Protein AF-A0A134CPP9-F1 (afdb_monomer_lite)

Sequence (197 aa):
TSTLNQDGLTIGNNTDPKKNVSLTKDGLNNGGHQIHGVAAGKADTDAVNKKQLDEAKTELTTAINNKADVDGGNITAPGQWAGKLGTGKVEANDTNLVTGGTVQAALNPIKTQTETNKKDIATLQGGFTLQDANKTVGKQTVKAGSTVTVTGDKYVTATVNDKGLTLGLNEATLNQQITNNTTVKGKMDSWKLKATG

pLDDT: mean 89.64, std 11.5, range [50.62, 98.62]

Foldseek 3Di:
DWDADPQFIWDADPPDRLQIFTAGPVGTDNRPDDDPPQDDDDDPPGDHDPVVVVVVVVVVVVVVLPDADPVRPSVPPCVVVCVVQAPWAPDPPTPGRHDPVNVCVVVVVVVVVVVVVVVVVVVQQQADWDWDPDPDIDIDGDGPPDDDDDCADLFKHWDQDPVGIDIDTPPVSVVVCQVPPPVNVVVVVVPPPPPPD

Secondary structure (DSSP, 8-state):
-EEEETTEEEE--SS-GGG-EEEETTEEEETT------PPP-STTSPPPHHHHHHHHHHHHHHHHTS--TT-TT---HHHHHHHHEEE-S-TT--SEEPHHHHHHHHHHHHHHHHHHHHHHHHHHH-EEEE--SSS--EEEE-TT--------SSEEEEEETTEEEEEE-HHHHHHHHHH-HHHHHHHHHTS-----

Structure (mmCIF, N/CA/C/O backbone):
data_AF-A0A134CPP9-F1
#
_entry.id   AF-A0A134CPP9-F1
#
loop_
_atom_site.group_PDB
_atom_site.id
_atom_site.type_symbol
_atom_site.label_atom_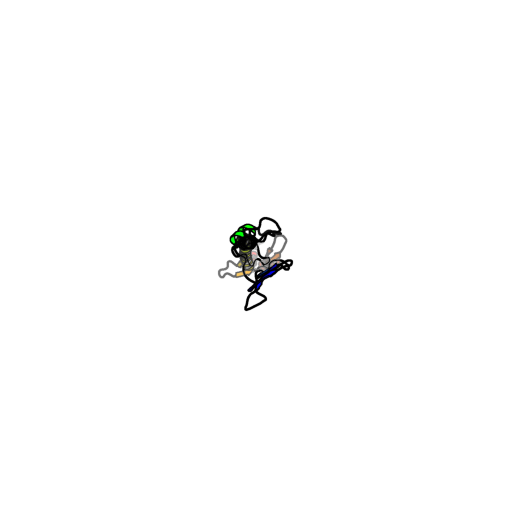id
_atom_site.label_alt_id
_atom_site.label_comp_id
_atom_site.label_asym_id
_atom_site.label_entity_id
_atom_site.label_seq_id
_atom_site.pdbx_PDB_ins_code
_atom_site.Cartn_x
_atom_site.Cartn_y
_atom_site.Cartn_z
_atom_site.occupancy
_atom_site.B_iso_or_equiv
_atom_site.auth_seq_id
_atom_site.auth_comp_id
_atom_site.auth_asym_id
_atom_site.auth_atom_id
_atom_site.pdbx_PDB_model_num
ATOM 1 N N . THR A 1 1 ? 48.163 -12.762 -58.803 1.00 84.25 1 THR A N 1
ATOM 2 C CA . THR A 1 1 ? 48.265 -12.192 -60.177 1.00 84.25 1 THR A CA 1
ATOM 3 C C . THR A 1 1 ? 47.137 -11.199 -60.383 1.00 84.25 1 THR A C 1
ATOM 5 O O . THR A 1 1 ? 46.144 -11.335 -59.693 1.00 84.25 1 THR A O 1
ATOM 8 N N . SER A 1 2 ? 47.238 -10.226 -61.291 1.00 92.81 2 SER A N 1
ATOM 9 C CA . SER A 1 2 ? 46.092 -9.362 -61.634 1.00 92.81 2 SER A CA 1
ATOM 10 C C . SER A 1 2 ? 45.691 -9.583 -63.091 1.00 92.81 2 SER A C 1
ATOM 12 O O . SER A 1 2 ? 46.562 -9.629 -63.958 1.00 92.81 2 SER A O 1
ATOM 14 N N . THR A 1 3 ? 44.395 -9.732 -63.356 1.00 94.62 3 THR A N 1
ATOM 15 C CA . THR A 1 3 ? 43.822 -10.003 -64.680 1.00 94.62 3 THR A CA 1
ATOM 16 C C . THR A 1 3 ? 42.709 -9.003 -64.968 1.00 94.62 3 THR A C 1
ATOM 18 O O . THR A 1 3 ? 41.809 -8.841 -64.150 1.00 94.62 3 THR A O 1
ATOM 21 N N . LEU A 1 4 ? 42.764 -8.353 -66.132 1.00 96.50 4 LEU A N 1
ATOM 22 C CA . LEU A 1 4 ? 41.702 -7.505 -66.674 1.00 96.50 4 LEU A CA 1
ATOM 23 C C . LEU A 1 4 ? 41.227 -8.113 -67.999 1.00 96.50 4 LEU A C 1
ATOM 25 O O . LEU A 1 4 ? 42.046 -8.327 -68.892 1.00 96.50 4 LEU A O 1
ATOM 29 N N . ASN A 1 5 ? 39.936 -8.419 -68.120 1.00 94.12 5 ASN A N 1
ATOM 30 C CA . ASN A 1 5 ? 39.337 -9.011 -69.322 1.00 94.12 5 ASN A CA 1
ATOM 31 C C . ASN A 1 5 ? 37.867 -8.565 -69.493 1.00 94.12 5 ASN A C 1
ATOM 33 O O . ASN A 1 5 ? 37.425 -7.623 -68.837 1.00 94.12 5 ASN A O 1
ATOM 37 N N . GLN A 1 6 ? 37.111 -9.231 -70.377 1.00 96.06 6 GLN A N 1
ATOM 38 C CA . GLN A 1 6 ? 35.700 -8.914 -70.639 1.00 96.06 6 GLN A CA 1
ATOM 39 C C . GLN A 1 6 ? 34.786 -9.102 -69.412 1.00 96.06 6 GLN A C 1
ATOM 41 O O . GLN A 1 6 ? 33.756 -8.438 -69.321 1.00 96.06 6 GLN A O 1
ATOM 46 N N . ASP A 1 7 ? 35.171 -9.952 -68.458 1.00 93.31 7 ASP A N 1
ATOM 47 C CA . ASP A 1 7 ? 34.408 -10.203 -67.233 1.00 93.31 7 ASP A CA 1
ATOM 48 C C . ASP A 1 7 ? 34.702 -9.169 -66.133 1.00 93.31 7 ASP A C 1
ATOM 50 O O . ASP A 1 7 ? 33.915 -9.040 -65.193 1.00 93.31 7 ASP A O 1
ATOM 54 N N . GLY A 1 8 ? 35.804 -8.415 -66.245 1.00 95.94 8 GLY A N 1
ATOM 55 C CA . GLY A 1 8 ? 36.183 -7.338 -65.327 1.00 95.94 8 GLY A CA 1
ATOM 56 C C . GLY A 1 8 ? 37.634 -7.407 -64.843 1.00 95.94 8 GLY A C 1
ATOM 57 O O . GLY A 1 8 ? 38.505 -7.989 -65.494 1.00 95.94 8 GLY A O 1
ATOM 58 N N . LEU A 1 9 ? 37.903 -6.783 -63.691 1.00 96.50 9 LEU A N 1
ATOM 59 C CA . LEU A 1 9 ? 39.208 -6.794 -63.020 1.00 96.50 9 LEU A CA 1
ATOM 60 C C . LEU A 1 9 ? 39.203 -7.814 -61.880 1.00 96.50 9 LEU A C 1
ATOM 62 O O . LEU A 1 9 ? 38.327 -7.777 -61.021 1.00 96.50 9 LEU A O 1
ATOM 66 N N . THR A 1 10 ? 40.215 -8.674 -61.819 1.00 94.81 10 THR A N 1
ATOM 67 C CA . THR A 1 10 ? 40.462 -9.586 -60.694 1.00 94.81 10 THR A CA 1
ATOM 68 C C . THR A 1 10 ? 41.912 -9.489 -60.237 1.00 94.81 10 THR A C 1
ATOM 70 O O . THR A 1 10 ? 42.835 -9.616 -61.036 1.00 94.81 10 THR A O 1
ATOM 73 N N . ILE A 1 11 ? 42.119 -9.310 -58.937 1.00 95.81 11 ILE A N 1
ATOM 74 C CA . ILE A 1 11 ? 43.404 -9.396 -58.248 1.00 95.81 11 ILE A CA 1
ATOM 75 C C . ILE A 1 11 ? 43.397 -10.710 -57.461 1.00 95.81 11 ILE A C 1
ATOM 77 O O . ILE A 1 11 ? 42.773 -10.842 -56.408 1.00 95.81 11 ILE A O 1
ATOM 81 N N . GLY A 1 12 ? 44.070 -11.703 -58.028 1.00 92.19 12 GLY A N 1
ATOM 82 C CA . GLY A 1 12 ? 44.225 -13.041 -57.485 1.00 92.19 12 GLY A CA 1
ATOM 83 C C . GLY A 1 12 ? 45.132 -13.072 -56.259 1.00 92.19 12 GLY A C 1
ATOM 84 O O . GLY A 1 12 ? 46.277 -12.606 -56.306 1.00 92.19 12 GLY A O 1
ATOM 85 N N . ASN A 1 13 ? 44.621 -13.682 -55.196 1.00 90.50 13 ASN A N 1
ATOM 86 C CA . ASN A 1 13 ? 45.340 -14.063 -53.999 1.00 90.50 13 ASN A CA 1
ATOM 87 C C . ASN A 1 13 ? 46.013 -15.427 -54.230 1.00 90.50 13 ASN A C 1
ATOM 89 O O . ASN A 1 13 ? 45.370 -16.402 -54.613 1.00 90.50 13 ASN A O 1
ATOM 93 N N . ASN A 1 14 ? 47.326 -15.492 -54.011 1.00 83.62 14 ASN A N 1
ATOM 94 C CA . ASN A 1 14 ? 48.118 -16.681 -54.334 1.00 83.62 14 ASN A CA 1
ATOM 95 C C . ASN A 1 14 ? 47.995 -17.810 -53.287 1.00 83.62 14 ASN A C 1
ATOM 97 O O . ASN A 1 14 ? 48.575 -18.872 -53.495 1.00 83.62 14 ASN A O 1
ATOM 101 N N . THR A 1 15 ? 47.300 -17.593 -52.164 1.00 84.56 15 THR A N 1
ATOM 102 C CA . THR A 1 15 ? 47.158 -18.574 -51.073 1.00 84.56 15 THR A CA 1
ATOM 103 C C . THR A 1 15 ? 45.721 -19.043 -50.852 1.00 84.56 15 THR A C 1
ATOM 105 O O . THR A 1 15 ? 45.526 -20.194 -50.474 1.00 84.56 15 THR A O 1
ATOM 108 N N . ASP A 1 16 ? 44.716 -18.204 -51.116 1.00 87.62 16 ASP A N 1
ATOM 109 C CA . ASP A 1 16 ? 43.299 -18.574 -51.035 1.00 87.62 16 ASP A CA 1
ATOM 110 C C . ASP A 1 16 ? 42.487 -17.896 -52.155 1.00 87.62 16 ASP A C 1
ATOM 112 O O . ASP A 1 16 ? 42.231 -16.690 -52.077 1.00 87.62 16 ASP A O 1
ATOM 116 N N . PRO A 1 17 ? 42.019 -18.640 -53.176 1.00 84.19 17 PRO A N 1
ATOM 117 C CA . PRO A 1 17 ? 41.245 -18.072 -54.279 1.00 84.19 17 PRO A CA 1
ATOM 118 C C . PRO A 1 17 ? 39.891 -17.486 -53.842 1.00 84.19 17 PRO A C 1
ATOM 120 O O . PRO A 1 17 ? 39.293 -16.717 -54.594 1.00 84.19 17 PRO A O 1
ATOM 123 N N . LYS A 1 18 ? 39.401 -17.787 -52.627 1.00 85.88 18 LYS A N 1
ATOM 124 C CA . LYS A 1 18 ? 38.197 -17.156 -52.054 1.00 85.88 18 LYS A CA 1
ATOM 125 C C . LYS A 1 18 ? 38.457 -15.743 -51.522 1.00 85.88 18 LYS A C 1
ATOM 127 O O . LYS A 1 18 ? 37.503 -15.023 -51.236 1.00 85.88 18 LYS A O 1
ATOM 132 N N . LYS A 1 19 ? 39.724 -15.334 -51.408 1.00 91.75 19 LYS A N 1
ATOM 133 C CA . LYS A 1 19 ? 40.154 -13.995 -50.970 1.00 91.75 19 LYS A CA 1
ATOM 134 C C . LYS A 1 19 ? 40.632 -13.112 -52.123 1.00 91.75 19 LYS A C 1
ATOM 136 O O . LYS A 1 19 ? 41.361 -12.147 -51.905 1.00 91.75 19 LYS A O 1
ATOM 141 N N . ASN A 1 20 ? 40.244 -13.438 -53.354 1.00 93.31 20 ASN A N 1
ATOM 142 C CA . ASN A 1 20 ? 40.485 -12.568 -54.499 1.00 93.31 20 ASN A CA 1
ATOM 143 C C . ASN A 1 20 ? 39.685 -11.268 -54.358 1.00 93.31 20 ASN A C 1
ATOM 145 O O . ASN A 1 20 ? 38.534 -11.286 -53.921 1.00 93.31 20 ASN A O 1
ATOM 149 N N . VAL A 1 21 ? 40.283 -10.155 -54.781 1.00 96.25 21 VAL A N 1
ATOM 150 C CA . VAL A 1 21 ? 39.578 -8.878 -54.942 1.00 96.25 21 VAL A CA 1
ATOM 151 C C . VAL A 1 21 ? 39.135 -8.773 -56.395 1.00 96.25 21 VAL A C 1
ATOM 153 O O . VAL A 1 21 ? 39.949 -8.995 -57.289 1.00 96.25 21 VAL A O 1
ATOM 156 N N . SER A 1 22 ? 37.877 -8.446 -56.667 1.00 95.69 22 SER A N 1
ATOM 157 C CA . SER A 1 22 ? 37.388 -8.317 -58.042 1.00 95.69 22 SER A CA 1
ATOM 158 C C . SER A 1 22 ? 36.314 -7.247 -58.206 1.00 95.69 22 SER A C 1
ATOM 160 O O . SER A 1 22 ? 35.579 -6.927 -57.274 1.00 95.69 22 SER A O 1
ATOM 162 N N . LEU A 1 23 ? 36.229 -6.704 -59.419 1.00 97.25 23 LEU A N 1
ATOM 163 C CA . LEU A 1 23 ? 35.144 -5.854 -59.899 1.00 97.25 23 LEU A CA 1
ATOM 164 C C . LEU A 1 23 ? 34.672 -6.420 -61.241 1.00 97.25 23 LEU A C 1
ATOM 166 O O . LEU A 1 23 ? 35.393 -6.317 -62.236 1.00 97.25 23 LEU A O 1
ATOM 170 N N . THR A 1 24 ? 33.493 -7.041 -61.250 1.00 95.62 24 THR A N 1
ATOM 171 C CA . THR A 1 24 ? 32.914 -7.732 -62.415 1.00 95.62 24 THR A CA 1
ATOM 172 C C . THR A 1 24 ? 31.458 -7.316 -62.630 1.00 95.62 24 THR A C 1
ATOM 174 O O . THR A 1 24 ? 30.903 -6.534 -61.855 1.00 95.62 24 THR A O 1
ATOM 177 N N . LYS A 1 25 ? 30.797 -7.873 -63.653 1.00 95.50 25 LYS A N 1
ATOM 178 C CA . LYS A 1 25 ? 29.343 -7.716 -63.864 1.00 95.50 25 LYS A CA 1
ATOM 179 C C . LYS A 1 25 ? 28.485 -8.148 -62.662 1.00 95.50 25 LYS A C 1
ATOM 181 O O . LYS A 1 25 ? 27.336 -7.735 -62.561 1.00 95.50 25 LYS A O 1
ATOM 186 N N . ASP A 1 26 ? 29.041 -8.975 -61.777 1.00 94.56 26 ASP A N 1
ATOM 187 C CA . ASP A 1 26 ? 28.355 -9.506 -60.597 1.00 94.56 26 ASP A CA 1
ATOM 188 C C . ASP A 1 26 ? 28.591 -8.636 -59.344 1.00 94.56 26 ASP A C 1
ATOM 190 O O . ASP A 1 26 ? 28.043 -8.921 -58.282 1.00 94.56 26 ASP A O 1
ATOM 194 N N . GLY A 1 27 ? 29.382 -7.561 -59.461 1.00 95.50 27 GLY A N 1
ATOM 195 C CA . GLY A 1 27 ? 29.622 -6.578 -58.406 1.00 95.50 27 GLY A CA 1
ATOM 196 C C . GLY A 1 27 ? 31.077 -6.498 -57.942 1.00 95.50 27 GLY A C 1
ATOM 197 O O . GLY A 1 27 ? 32.010 -6.920 -58.629 1.00 95.50 27 GLY A O 1
ATOM 198 N N . LEU A 1 28 ? 31.264 -5.907 -56.759 1.00 96.31 28 LEU A N 1
ATOM 199 C CA . LEU A 1 28 ? 32.563 -5.738 -56.110 1.00 96.31 28 LEU A CA 1
ATOM 200 C C . LEU A 1 28 ? 32.756 -6.798 -55.022 1.00 96.31 28 LEU A C 1
ATOM 202 O O . LEU A 1 28 ? 31.931 -6.931 -54.120 1.00 96.31 28 LEU A O 1
ATOM 206 N N . ASN A 1 29 ? 33.886 -7.497 -55.064 1.00 94.50 29 ASN A N 1
ATOM 207 C CA . ASN A 1 29 ? 34.352 -8.382 -54.003 1.00 94.50 29 ASN A CA 1
ATOM 208 C C . ASN A 1 29 ? 35.674 -7.842 -53.447 1.00 94.50 29 ASN A C 1
ATOM 210 O O . ASN A 1 29 ? 36.646 -7.720 -54.185 1.00 94.50 29 ASN A O 1
ATOM 214 N N . ASN A 1 30 ? 35.731 -7.546 -52.147 1.00 95.19 30 ASN A N 1
ATOM 215 C CA . ASN A 1 30 ? 36.942 -7.037 -51.497 1.00 95.19 30 ASN A CA 1
ATOM 216 C C . ASN A 1 30 ? 37.817 -8.145 -50.879 1.00 95.19 30 ASN A C 1
ATOM 218 O O . ASN A 1 30 ? 38.641 -7.870 -50.012 1.00 95.19 30 ASN A O 1
ATOM 222 N N . GLY A 1 31 ? 37.615 -9.412 -51.252 1.00 93.88 31 GLY A N 1
ATOM 223 C CA . GLY A 1 31 ? 38.462 -10.531 -50.823 1.00 93.88 31 GLY A CA 1
ATOM 224 C C . GLY A 1 31 ? 38.466 -10.786 -49.311 1.00 93.88 31 GLY A C 1
ATOM 225 O O . GLY A 1 31 ? 39.426 -11.335 -48.776 1.00 93.88 31 GLY A O 1
ATOM 226 N N . GLY A 1 32 ? 37.416 -10.357 -48.603 1.00 92.25 32 GLY A N 1
ATOM 227 C CA . GLY A 1 32 ? 37.338 -10.410 -47.138 1.00 92.25 32 GLY A CA 1
ATOM 228 C C . GLY A 1 32 ? 38.101 -9.294 -46.410 1.00 92.25 32 GLY A C 1
ATOM 229 O O . GLY A 1 32 ? 38.206 -9.337 -45.186 1.00 92.25 32 GLY A O 1
ATOM 230 N N . HIS A 1 33 ? 38.625 -8.295 -47.125 1.00 91.94 33 HIS A N 1
ATOM 231 C CA . HIS A 1 33 ? 39.250 -7.117 -46.527 1.00 91.94 33 HIS A CA 1
ATOM 232 C C . HIS A 1 33 ? 38.216 -6.055 -46.126 1.00 91.94 33 HIS A C 1
ATOM 234 O O . HIS A 1 33 ? 37.111 -5.982 -46.670 1.00 91.94 33 HIS A O 1
ATOM 240 N N . GLN A 1 34 ? 38.597 -5.182 -45.195 1.00 96.62 34 GLN A N 1
ATOM 241 C CA . GLN A 1 34 ? 37.821 -3.988 -44.864 1.00 96.62 34 GLN A CA 1
ATOM 242 C C . GLN A 1 34 ? 37.925 -2.947 -45.987 1.00 96.62 34 GLN A C 1
ATOM 244 O O . GLN A 1 34 ? 38.958 -2.832 -46.647 1.00 96.62 34 GLN A O 1
ATOM 249 N N . ILE A 1 35 ? 36.859 -2.170 -46.182 1.00 96.25 35 ILE A N 1
ATOM 250 C CA . ILE A 1 35 ? 36.858 -1.008 -47.076 1.00 96.25 35 ILE A CA 1
ATOM 251 C C . ILE A 1 35 ? 37.046 0.236 -46.204 1.00 96.25 35 ILE A C 1
ATOM 253 O O . ILE A 1 35 ? 36.182 0.577 -45.396 1.00 96.25 35 ILE A O 1
ATOM 257 N N . HIS A 1 36 ? 38.198 0.894 -46.330 1.00 96.31 36 HIS A N 1
ATOM 258 C CA . HIS A 1 36 ? 38.509 2.126 -45.602 1.00 96.31 36 HIS A CA 1
ATOM 259 C C . HIS A 1 36 ? 38.123 3.369 -46.416 1.00 96.31 36 HIS A C 1
ATOM 261 O O . HIS A 1 36 ? 37.987 3.305 -47.633 1.00 96.31 36 HIS A O 1
ATOM 267 N N . GLY A 1 37 ? 37.962 4.511 -45.740 1.00 96.69 37 GLY A N 1
ATOM 268 C CA . GLY A 1 37 ? 37.683 5.792 -46.403 1.00 96.69 37 GLY A CA 1
ATOM 269 C C . GLY A 1 37 ? 36.244 5.968 -46.899 1.00 96.69 37 GLY A C 1
ATOM 270 O O . GLY A 1 37 ? 35.980 6.882 -47.672 1.00 96.69 37 GLY A O 1
ATOM 271 N N . VAL A 1 38 ? 35.307 5.124 -46.454 1.00 97.62 38 VAL A N 1
ATOM 272 C CA . VAL A 1 38 ? 33.881 5.272 -46.776 1.00 97.62 38 VAL A CA 1
ATOM 273 C C . VAL A 1 38 ? 33.319 6.497 -46.047 1.00 97.62 38 VAL A C 1
ATOM 275 O O . VAL A 1 38 ? 33.235 6.526 -44.813 1.00 97.62 38 VAL A O 1
ATOM 278 N N . ALA A 1 39 ? 32.956 7.528 -46.812 1.00 98.00 39 ALA A N 1
ATOM 279 C CA . ALA A 1 39 ? 32.270 8.708 -46.294 1.00 98.00 39 ALA A CA 1
ATOM 280 C C . ALA A 1 39 ? 30.904 8.330 -45.695 1.00 98.00 39 ALA A C 1
ATOM 282 O O . ALA A 1 39 ? 30.369 7.262 -45.977 1.00 98.00 39 ALA A O 1
ATOM 283 N N . ALA A 1 40 ? 30.343 9.190 -44.844 1.00 98.38 40 ALA A N 1
ATOM 284 C CA . ALA A 1 40 ? 29.013 8.941 -44.295 1.00 98.38 40 ALA A CA 1
ATOM 285 C C . ALA A 1 40 ? 27.964 8.971 -45.417 1.00 98.38 40 ALA A C 1
ATOM 287 O O . ALA A 1 40 ? 27.892 9.960 -46.154 1.00 98.38 40 ALA A O 1
ATOM 288 N N . GLY A 1 41 ? 27.163 7.910 -45.517 1.00 98.31 41 GLY A N 1
ATOM 289 C CA . GLY A 1 41 ? 26.057 7.831 -46.466 1.00 98.31 41 GLY A CA 1
ATOM 290 C C . GLY A 1 41 ? 24.960 8.839 -46.127 1.00 98.31 41 GLY A C 1
ATOM 291 O O . GLY A 1 41 ? 24.712 9.109 -44.947 1.00 98.31 41 GLY A O 1
ATOM 292 N N . LYS A 1 42 ? 24.329 9.416 -47.152 1.00 97.31 42 LYS A N 1
ATOM 293 C CA . LYS A 1 42 ? 23.264 10.426 -47.026 1.00 97.31 42 LYS A CA 1
ATOM 294 C C . LYS A 1 42 ? 21.980 10.032 -47.752 1.00 97.31 42 LYS A C 1
ATOM 296 O O . LYS A 1 42 ? 20.913 10.457 -47.323 1.00 97.31 42 LYS A O 1
ATOM 301 N N . ALA A 1 43 ? 22.082 9.274 -48.840 1.00 97.62 43 ALA A N 1
ATOM 302 C CA . ALA A 1 43 ? 20.944 8.714 -49.558 1.00 97.62 43 ALA A CA 1
ATOM 303 C C . ALA A 1 43 ? 20.656 7.273 -49.108 1.00 97.62 43 ALA A C 1
ATOM 305 O O . ALA A 1 43 ? 21.549 6.582 -48.618 1.00 97.62 43 ALA A O 1
ATOM 306 N N . ASP A 1 44 ? 19.433 6.797 -49.348 1.00 97.75 44 ASP A N 1
ATOM 307 C CA . ASP A 1 44 ? 18.974 5.453 -48.950 1.00 97.75 44 ASP A CA 1
ATOM 308 C C . ASP A 1 44 ? 19.812 4.308 -49.548 1.00 97.75 44 ASP A C 1
ATOM 310 O O . ASP A 1 44 ? 19.826 3.197 -49.022 1.00 97.75 44 ASP A O 1
ATOM 314 N N . THR A 1 45 ? 20.511 4.570 -50.654 1.00 97.19 45 THR A N 1
ATOM 315 C CA . THR A 1 45 ? 21.346 3.596 -51.371 1.00 97.19 45 THR A CA 1
ATOM 316 C C . THR A 1 45 ? 22.840 3.724 -51.075 1.00 97.19 45 THR A C 1
ATOM 318 O O . THR A 1 45 ? 23.634 2.975 -51.645 1.00 97.19 45 THR A O 1
ATOM 321 N N . ASP A 1 46 ? 23.250 4.677 -50.236 1.00 98.31 46 ASP A N 1
ATOM 322 C CA . ASP A 1 46 ? 24.654 4.837 -49.873 1.00 98.31 46 ASP A CA 1
ATOM 323 C C . ASP A 1 46 ? 25.089 3.757 -48.876 1.00 98.31 46 ASP A C 1
ATOM 325 O O . ASP A 1 46 ? 24.333 3.319 -48.007 1.00 98.31 46 ASP A O 1
ATOM 329 N N . ALA A 1 47 ? 26.359 3.362 -48.950 1.00 97.50 47 ALA A N 1
ATOM 330 C CA . ALA A 1 47 ? 26.949 2.527 -47.915 1.00 97.50 47 ALA A CA 1
ATOM 331 C C . ALA A 1 47 ? 27.075 3.308 -46.594 1.00 97.50 47 ALA A C 1
ATOM 333 O O . ALA A 1 47 ? 27.471 4.475 -46.578 1.00 97.50 47 ALA A O 1
ATOM 334 N N . VAL A 1 48 ? 26.803 2.637 -45.474 1.00 98.06 48 VAL A N 1
ATOM 335 C CA . VAL A 1 48 ? 27.032 3.191 -44.133 1.00 98.06 48 VAL A CA 1
ATOM 336 C C . VAL A 1 48 ? 28.449 2.891 -43.663 1.00 98.06 48 VAL A C 1
ATOM 338 O O . VAL A 1 48 ? 28.974 1.794 -43.866 1.00 98.06 48 VAL A O 1
ATOM 341 N N . ASN A 1 49 ? 29.071 3.853 -42.987 1.00 98.38 49 ASN A N 1
ATOM 342 C CA . ASN A 1 49 ? 30.347 3.618 -42.319 1.00 98.38 49 ASN A CA 1
ATOM 343 C C . ASN A 1 49 ? 30.151 3.249 -40.837 1.00 98.38 49 ASN A C 1
ATOM 345 O O . ASN A 1 49 ? 29.072 3.409 -40.263 1.00 98.38 49 ASN A O 1
ATOM 349 N N . LYS A 1 50 ? 31.219 2.760 -40.192 1.00 98.19 50 LYS A N 1
ATOM 350 C CA . LYS A 1 50 ? 31.167 2.307 -38.790 1.00 98.19 50 LYS A CA 1
ATOM 351 C C . LYS A 1 50 ? 30.673 3.396 -37.829 1.00 98.19 50 LYS A C 1
ATOM 353 O O . LYS A 1 50 ? 29.954 3.078 -36.889 1.00 98.19 50 LYS A O 1
ATOM 358 N N . LYS A 1 51 ? 31.020 4.665 -38.076 1.00 98.25 51 LYS A N 1
ATOM 359 C CA . LYS A 1 51 ? 30.608 5.786 -37.222 1.00 98.25 51 LYS A CA 1
ATOM 360 C C . LYS A 1 51 ? 29.082 5.908 -37.164 1.00 98.25 51 LYS A C 1
ATOM 362 O O . LYS A 1 51 ? 28.546 5.994 -36.068 1.00 98.25 51 LYS A O 1
ATOM 367 N N . GLN A 1 52 ? 28.396 5.836 -38.307 1.00 98.38 52 GLN A N 1
ATOM 368 C CA . GLN A 1 52 ? 26.927 5.902 -38.351 1.00 98.38 52 GLN A CA 1
ATOM 369 C C . GLN A 1 52 ? 26.276 4.748 -37.570 1.00 98.38 52 GLN A C 1
ATOM 371 O O . GLN A 1 52 ? 25.297 4.955 -36.857 1.00 98.38 52 GLN A O 1
ATOM 376 N N . LEU A 1 53 ? 26.845 3.539 -37.652 1.00 97.88 53 LEU A N 1
ATOM 377 C CA . LEU A 1 53 ? 26.367 2.384 -36.886 1.00 97.88 53 LEU A CA 1
ATOM 378 C C . LEU A 1 53 ? 26.596 2.546 -35.373 1.00 97.88 53 LEU A C 1
ATOM 380 O O . LEU A 1 53 ? 25.714 2.224 -34.577 1.00 97.88 53 LEU A O 1
ATOM 384 N N . ASP A 1 54 ? 27.769 3.040 -34.967 1.00 98.31 54 ASP A N 1
ATOM 385 C CA . ASP A 1 54 ? 28.087 3.291 -33.557 1.00 98.31 54 ASP A CA 1
ATOM 386 C C . ASP A 1 54 ? 27.176 4.385 -32.958 1.00 98.31 54 ASP A C 1
ATOM 388 O O . ASP A 1 54 ? 26.733 4.261 -31.812 1.00 98.31 54 ASP A O 1
ATOM 392 N N . GLU A 1 55 ? 26.858 5.429 -33.731 1.00 98.31 55 GLU A N 1
ATOM 393 C CA . GLU A 1 55 ? 25.925 6.498 -33.341 1.00 98.31 55 GLU A CA 1
ATOM 394 C C . GLU A 1 55 ? 24.509 5.946 -33.145 1.00 98.31 55 GLU A C 1
ATOM 396 O O . GLU A 1 55 ? 23.948 6.093 -32.058 1.00 98.31 55 GLU A O 1
ATOM 401 N N . ALA A 1 56 ? 23.986 5.194 -34.118 1.00 97.81 56 ALA A N 1
ATOM 402 C CA . ALA A 1 56 ? 22.676 4.550 -34.004 1.00 97.81 56 ALA A CA 1
ATOM 403 C C . ALA A 1 56 ? 22.593 3.603 -32.791 1.00 97.81 56 ALA A C 1
ATOM 405 O O . ALA A 1 56 ? 21.604 3.594 -32.055 1.00 97.81 56 ALA A O 1
ATOM 406 N N . LYS A 1 57 ? 23.655 2.829 -32.525 1.00 97.94 57 LYS A N 1
ATOM 407 C CA . LYS A 1 57 ? 23.744 1.966 -31.336 1.00 97.94 57 LYS A CA 1
ATOM 408 C C . LYS A 1 57 ? 23.710 2.776 -30.040 1.00 97.94 57 LYS A C 1
ATOM 410 O O . LYS A 1 57 ? 23.060 2.362 -29.079 1.00 97.94 57 LYS A O 1
ATOM 415 N N . THR A 1 58 ? 24.416 3.900 -29.995 1.00 97.25 58 THR A N 1
ATOM 416 C CA . THR A 1 58 ? 24.470 4.786 -28.824 1.00 97.25 58 THR A CA 1
ATOM 417 C C . THR A 1 58 ? 23.112 5.423 -28.537 1.00 97.25 58 THR A C 1
ATOM 419 O O . THR A 1 58 ? 22.659 5.408 -27.390 1.00 97.25 58 THR A O 1
ATOM 422 N N . GLU A 1 59 ? 22.431 5.924 -29.568 1.00 96.44 59 GLU A N 1
ATOM 423 C CA . GLU A 1 59 ? 21.080 6.481 -29.453 1.00 96.44 59 GLU A CA 1
ATOM 424 C C . GLU A 1 59 ? 20.084 5.433 -28.951 1.00 96.44 59 GLU A C 1
ATOM 426 O O . GLU A 1 59 ? 19.378 5.674 -27.969 1.00 96.44 59 GLU A O 1
ATOM 431 N N . LEU A 1 60 ? 20.094 4.235 -29.545 1.00 96.25 60 LEU A N 1
ATOM 432 C CA . LEU A 1 60 ? 19.240 3.126 -29.119 1.00 96.25 60 LEU A CA 1
ATOM 433 C C . LEU A 1 60 ? 19.500 2.732 -27.659 1.00 96.25 60 LEU A C 1
ATOM 435 O O . LEU A 1 60 ? 18.567 2.548 -26.879 1.00 96.25 60 LEU A O 1
ATOM 439 N N . THR A 1 61 ? 20.773 2.641 -27.273 1.00 94.38 61 THR A N 1
ATOM 440 C CA . THR A 1 61 ? 21.175 2.276 -25.908 1.00 94.38 61 THR A CA 1
ATOM 441 C C . THR A 1 61 ? 20.691 3.326 -24.907 1.00 94.38 61 THR A C 1
ATOM 443 O O . THR A 1 61 ? 20.139 2.987 -23.864 1.00 94.38 61 THR A O 1
ATOM 446 N N . THR A 1 62 ? 20.817 4.611 -25.244 1.00 91.69 62 THR A N 1
ATOM 447 C CA . THR A 1 62 ? 20.333 5.723 -24.411 1.00 91.69 62 THR A CA 1
ATOM 448 C C . THR A 1 62 ? 18.811 5.715 -24.288 1.00 91.69 62 THR A C 1
ATOM 450 O O . THR A 1 62 ? 18.271 5.938 -23.203 1.00 91.69 62 THR A O 1
ATOM 453 N N . ALA A 1 63 ? 18.103 5.440 -25.384 1.00 89.88 63 ALA A N 1
ATOM 454 C CA . ALA A 1 63 ? 16.648 5.369 -25.386 1.00 89.88 63 ALA A CA 1
ATOM 455 C C . ALA A 1 63 ? 16.125 4.249 -24.472 1.00 89.88 63 ALA A C 1
ATOM 457 O O . ALA A 1 63 ? 15.154 4.467 -23.748 1.00 89.88 63 ALA A O 1
ATOM 458 N N . ILE A 1 64 ? 16.781 3.084 -24.469 1.00 90.19 64 ILE A N 1
ATOM 459 C CA . ILE A 1 64 ? 16.383 1.914 -23.670 1.00 90.19 64 ILE A CA 1
ATOM 460 C C . ILE A 1 64 ? 16.775 2.076 -22.198 1.00 90.19 64 ILE A C 1
ATOM 462 O O . ILE A 1 64 ? 15.955 1.814 -21.322 1.00 90.19 64 ILE A O 1
ATOM 466 N N . ASN A 1 65 ? 17.978 2.580 -21.908 1.00 82.94 65 ASN A N 1
ATOM 467 C CA . ASN A 1 65 ? 18.481 2.716 -20.534 1.00 82.94 65 ASN A CA 1
ATOM 468 C C . ASN A 1 65 ? 17.655 3.671 -19.651 1.00 82.94 65 ASN A C 1
ATOM 470 O O . ASN A 1 65 ? 17.787 3.648 -18.433 1.00 82.94 65 ASN A O 1
ATOM 474 N N . ASN A 1 66 ? 16.799 4.505 -20.247 1.00 75.62 66 ASN A N 1
ATOM 475 C CA . ASN A 1 66 ? 15.900 5.411 -19.528 1.00 75.62 66 ASN A CA 1
ATOM 476 C C . ASN A 1 66 ? 14.491 4.832 -19.301 1.00 75.62 66 ASN A C 1
ATOM 478 O O . ASN A 1 66 ? 13.589 5.555 -18.867 1.00 75.62 66 ASN A O 1
ATOM 482 N N . LYS A 1 67 ? 14.256 3.563 -19.646 1.00 81.94 67 LYS A N 1
ATOM 483 C CA . LYS A 1 67 ? 12.953 2.899 -19.513 1.00 81.94 67 LYS A CA 1
ATOM 484 C C . LYS A 1 67 ? 12.958 1.876 -18.388 1.00 81.94 67 LYS A C 1
ATOM 486 O O . LYS A 1 67 ? 13.996 1.355 -18.027 1.00 81.94 67 LYS A O 1
ATOM 491 N N . ALA A 1 68 ? 11.769 1.620 -17.858 1.00 80.62 68 ALA A N 1
ATOM 492 C CA . ALA A 1 68 ? 11.454 0.576 -16.892 1.00 80.62 68 ALA A CA 1
ATOM 493 C C . ALA A 1 68 ? 11.498 -0.827 -17.513 1.00 80.62 68 ALA A C 1
ATOM 495 O O . ALA A 1 68 ? 10.926 -1.012 -18.588 1.00 80.62 68 ALA A O 1
ATOM 496 N N . ASP A 1 69 ? 12.045 -1.812 -16.804 1.00 81.31 69 ASP A N 1
ATOM 497 C CA . ASP A 1 69 ? 11.793 -3.226 -17.088 1.00 81.31 69 ASP A CA 1
ATOM 498 C C . ASP A 1 69 ? 10.373 -3.617 -16.654 1.00 81.31 69 ASP A C 1
ATOM 500 O O . ASP A 1 69 ? 9.795 -3.024 -15.740 1.00 81.31 69 ASP A O 1
ATOM 504 N N . VAL A 1 70 ? 9.807 -4.641 -17.300 1.00 67.25 70 VAL A N 1
ATOM 505 C CA . VAL A 1 70 ? 8.433 -5.113 -17.037 1.00 67.25 70 VAL A CA 1
ATOM 506 C C . VAL A 1 70 ? 8.273 -5.664 -15.614 1.00 67.25 70 VAL A C 1
ATOM 508 O O . VAL A 1 70 ? 7.220 -5.495 -15.007 1.00 67.25 70 VAL A O 1
ATOM 511 N N . ASP A 1 71 ? 9.315 -6.286 -15.067 1.00 70.50 71 ASP A N 1
ATOM 512 C CA . ASP A 1 71 ? 9.394 -6.749 -13.675 1.00 70.50 71 ASP A CA 1
ATOM 513 C C . ASP A 1 71 ? 10.028 -5.708 -12.736 1.00 70.50 71 ASP A C 1
ATOM 515 O O . ASP A 1 71 ? 10.201 -5.954 -11.542 1.00 70.50 71 ASP A O 1
ATOM 519 N N . GLY A 1 72 ? 10.376 -4.537 -13.272 1.00 69.62 72 GLY A N 1
ATOM 520 C CA . GLY A 1 72 ? 11.075 -3.493 -12.545 1.00 69.62 72 GLY A CA 1
ATOM 521 C C . GLY A 1 72 ? 12.531 -3.820 -12.192 1.00 69.62 72 GLY A C 1
ATOM 522 O O . GLY A 1 72 ? 13.102 -3.141 -11.338 1.00 69.62 72 GLY A O 1
ATOM 523 N N . GLY A 1 73 ? 13.153 -4.819 -12.827 1.00 68.06 73 GLY A N 1
ATOM 524 C CA . GLY A 1 73 ? 14.523 -5.253 -12.536 1.00 68.06 73 GLY A CA 1
ATOM 525 C C . GLY A 1 73 ? 15.584 -4.154 -12.677 1.00 68.06 73 GLY A C 1
ATOM 526 O O . GLY A 1 73 ? 16.552 -4.128 -11.915 1.00 68.06 73 GLY A O 1
ATOM 527 N N . ASN A 1 74 ? 15.383 -3.196 -13.586 1.00 73.88 74 ASN A N 1
ATOM 528 C CA . ASN A 1 74 ? 16.307 -2.081 -13.810 1.00 73.88 74 ASN A CA 1
ATOM 529 C C . ASN A 1 74 ? 16.017 -0.807 -12.992 1.00 73.88 74 ASN A C 1
ATOM 531 O O . ASN A 1 74 ? 16.695 0.212 -13.168 1.00 73.88 74 ASN A O 1
ATOM 535 N N . ILE A 1 75 ? 15.065 -0.848 -12.056 1.00 73.50 75 ILE A N 1
ATOM 536 C CA . ILE A 1 75 ? 14.761 0.264 -11.146 1.00 73.50 75 ILE A CA 1
ATOM 537 C C . ILE A 1 75 ? 15.827 0.325 -10.049 1.00 73.50 75 ILE A C 1
ATOM 539 O O . ILE A 1 75 ? 15.609 -0.041 -8.897 1.00 73.50 75 ILE A O 1
ATOM 543 N N . THR A 1 76 ? 17.017 0.797 -10.405 1.00 65.38 76 THR A N 1
ATOM 544 C CA . THR A 1 76 ? 18.172 0.853 -9.492 1.00 65.38 76 THR A CA 1
ATOM 545 C C . THR A 1 76 ? 18.250 2.165 -8.696 1.00 65.38 76 THR A C 1
ATOM 547 O O . THR A 1 76 ? 18.989 2.250 -7.717 1.00 65.38 76 THR A O 1
ATOM 550 N N . ALA A 1 77 ? 17.437 3.172 -9.060 1.00 62.38 77 ALA A N 1
ATOM 551 C CA . ALA A 1 77 ? 17.327 4.479 -8.399 1.00 62.38 77 ALA A CA 1
ATOM 552 C C . ALA A 1 77 ? 15.874 4.791 -7.956 1.00 62.38 77 ALA A C 1
ATOM 554 O O . ALA A 1 77 ? 15.211 5.671 -8.522 1.00 62.38 77 ALA A O 1
ATOM 555 N N . PRO A 1 78 ? 15.357 4.106 -6.918 1.00 58.16 78 PRO A N 1
ATOM 556 C CA . PRO A 1 78 ? 13.963 4.200 -6.488 1.00 58.16 78 PRO A CA 1
ATOM 557 C C . PRO A 1 78 ? 13.510 5.603 -6.060 1.00 58.16 78 PRO A C 1
ATOM 559 O O . PRO A 1 78 ? 12.316 5.833 -6.034 1.00 58.16 78 PRO A O 1
ATOM 562 N N . GLY A 1 79 ? 14.386 6.577 -5.780 1.00 56.12 79 GLY A N 1
ATOM 563 C CA . GLY A 1 79 ? 13.985 7.944 -5.389 1.00 56.12 79 GLY A CA 1
ATOM 564 C C . GLY A 1 79 ? 13.243 8.749 -6.473 1.00 56.12 79 GLY A C 1
ATOM 565 O O . GLY A 1 79 ? 12.375 9.556 -6.152 1.00 56.12 79 GLY A O 1
ATOM 566 N N . GLN A 1 80 ? 13.515 8.493 -7.757 1.00 62.50 80 GLN A N 1
ATOM 567 C CA . GLN A 1 80 ? 12.807 9.116 -8.892 1.00 62.50 80 GLN A CA 1
ATOM 568 C C . GLN A 1 80 ? 11.418 8.502 -9.118 1.00 62.50 80 GLN A C 1
ATOM 570 O O . GLN A 1 80 ? 10.504 9.153 -9.622 1.00 62.50 80 GLN A O 1
ATOM 575 N N . TRP A 1 81 ? 11.267 7.237 -8.731 1.00 60.44 81 TRP A N 1
ATOM 576 C CA . TRP A 1 81 ? 10.036 6.474 -8.862 1.00 60.44 81 TRP A CA 1
ATOM 577 C C . TRP A 1 81 ? 9.193 6.563 -7.592 1.00 60.44 81 TRP A C 1
ATOM 579 O O . TRP A 1 81 ? 7.997 6.726 -7.691 1.00 60.44 81 TRP A O 1
ATOM 589 N N . ALA A 1 82 ? 9.775 6.601 -6.399 1.00 53.47 82 ALA A N 1
ATOM 590 C CA . ALA A 1 82 ? 9.084 6.817 -5.130 1.00 53.47 82 ALA A CA 1
ATOM 591 C C . ALA A 1 82 ? 8.448 8.213 -5.057 1.00 53.47 82 ALA A C 1
ATOM 593 O O . ALA A 1 82 ? 7.323 8.336 -4.590 1.00 53.47 82 ALA A O 1
ATOM 594 N N . GLY A 1 83 ? 9.094 9.243 -5.616 1.00 58.59 83 GLY A N 1
ATOM 595 C CA . GLY A 1 83 ? 8.481 10.565 -5.797 1.00 58.59 83 GLY A CA 1
ATOM 596 C C . GLY A 1 83 ? 7.387 10.633 -6.879 1.00 58.59 83 GLY A C 1
ATOM 597 O O . GLY A 1 83 ? 6.674 11.630 -6.942 1.00 58.59 83 GLY A O 1
ATOM 598 N N . LYS A 1 84 ? 7.243 9.603 -7.731 1.00 52.28 84 LYS A N 1
ATOM 599 C CA . LYS A 1 84 ? 6.253 9.527 -8.831 1.00 52.28 84 LYS A CA 1
ATOM 600 C C . LYS A 1 84 ? 5.177 8.447 -8.656 1.00 52.28 84 LYS A C 1
ATOM 602 O O . LYS A 1 84 ? 4.114 8.565 -9.248 1.00 52.28 84 LYS A O 1
ATOM 607 N N . LEU A 1 85 ? 5.458 7.402 -7.890 1.00 58.97 85 LEU A N 1
ATOM 608 C CA . LEU A 1 85 ? 4.658 6.189 -7.758 1.00 58.97 85 LEU A CA 1
ATOM 609 C C . LEU A 1 85 ? 4.140 6.023 -6.335 1.00 58.97 85 LEU A C 1
ATOM 611 O O . LEU A 1 85 ? 3.121 5.375 -6.163 1.00 58.97 85 LEU A O 1
ATOM 615 N N . GLY A 1 86 ? 4.808 6.613 -5.340 1.00 69.12 86 GLY A N 1
ATOM 616 C CA . GLY A 1 86 ? 4.459 6.500 -3.933 1.00 69.12 86 GLY A CA 1
ATOM 617 C C . GLY A 1 86 ? 3.969 7.806 -3.316 1.00 69.12 86 GLY A C 1
ATOM 618 O O . GLY A 1 86 ? 4.702 8.381 -2.527 1.00 69.12 86 GLY A O 1
ATOM 619 N N . THR A 1 87 ? 2.774 8.299 -3.646 1.00 63.91 87 THR A N 1
ATOM 620 C CA . THR A 1 87 ? 2.162 9.491 -3.001 1.00 63.91 87 THR A CA 1
ATOM 621 C C . THR A 1 87 ? 0.749 9.231 -2.476 1.00 63.91 87 THR A C 1
ATOM 623 O O . THR A 1 87 ? 0.121 10.139 -1.928 1.00 63.91 87 THR A O 1
ATOM 626 N N . GLY A 1 88 ? 0.257 7.997 -2.633 1.00 71.94 88 GLY A N 1
ATOM 627 C CA . GLY A 1 88 ? -1.106 7.609 -2.299 1.00 71.94 88 GLY A CA 1
ATOM 628 C C . GLY A 1 88 ? -1.434 7.801 -0.824 1.00 71.94 88 GLY A C 1
ATOM 629 O O . GLY A 1 88 ? -0.560 7.730 0.054 1.00 71.94 88 GLY A O 1
ATOM 630 N N . LYS A 1 89 ? -2.719 8.024 -0.567 1.00 85.00 89 LYS A N 1
ATOM 631 C CA . LYS A 1 89 ? -3.327 8.007 0.757 1.00 85.00 89 LYS A CA 1
ATOM 632 C C . LYS A 1 89 ? -3.773 6.584 1.086 1.00 85.00 89 LYS A C 1
ATOM 634 O O . LYS A 1 89 ? -4.028 5.768 0.211 1.00 85.00 89 LYS A O 1
ATOM 639 N N . VAL A 1 90 ? -3.878 6.269 2.373 1.00 90.25 90 VAL A N 1
ATOM 640 C CA . VAL A 1 90 ? -4.497 5.006 2.795 1.00 90.25 90 VAL A CA 1
ATOM 641 C C . VAL A 1 90 ? -5.984 5.246 2.968 1.00 90.25 90 VAL A C 1
ATOM 643 O O . VAL A 1 90 ? -6.462 5.546 4.058 1.00 90.25 90 VAL A O 1
ATOM 646 N N . GLU A 1 91 ? -6.700 5.163 1.858 1.00 86.50 91 GLU A N 1
ATOM 647 C CA . GLU A 1 91 ? -8.146 5.335 1.785 1.00 86.50 91 GLU A CA 1
ATOM 648 C C . GLU A 1 91 ? -8.749 4.150 1.025 1.00 86.50 91 GLU A C 1
ATOM 650 O O . GLU A 1 91 ? -8.078 3.487 0.228 1.00 86.50 91 GLU A O 1
ATOM 655 N N . ALA A 1 92 ? -10.019 3.845 1.295 1.00 86.31 92 ALA A N 1
ATOM 656 C CA . ALA A 1 92 ? -10.709 2.805 0.549 1.00 86.31 92 ALA A CA 1
ATOM 657 C C . ALA A 1 92 ? -10.691 3.166 -0.944 1.00 86.31 92 ALA A C 1
ATOM 659 O O . ALA A 1 92 ? -11.136 4.247 -1.329 1.00 86.31 92 ALA A O 1
ATOM 660 N N . ASN A 1 93 ? -10.216 2.231 -1.766 1.00 80.00 93 ASN A N 1
ATOM 661 C CA . ASN A 1 93 ? -10.100 2.358 -3.220 1.00 80.00 93 ASN A CA 1
ATOM 662 C C . ASN A 1 93 ? -8.956 3.265 -3.749 1.00 80.00 93 ASN A C 1
ATOM 664 O O . ASN A 1 93 ? -8.969 3.554 -4.943 1.00 80.00 93 ASN A O 1
ATOM 668 N N . ASP A 1 94 ? -7.956 3.681 -2.947 1.00 79.06 94 ASP A N 1
ATOM 669 C CA . ASP A 1 94 ? -6.723 4.294 -3.498 1.00 79.06 94 ASP A CA 1
ATOM 670 C C . ASP A 1 94 ? -5.838 3.218 -4.155 1.00 79.06 94 ASP A C 1
ATOM 672 O O . ASP A 1 94 ? -5.487 2.210 -3.538 1.00 79.06 94 ASP A O 1
ATOM 676 N N . THR A 1 95 ? -5.507 3.421 -5.430 1.00 71.94 95 THR A N 1
ATOM 677 C CA . THR A 1 95 ? -4.740 2.485 -6.267 1.00 71.94 95 THR A CA 1
ATOM 678 C C . THR A 1 95 ? -3.304 2.939 -6.523 1.00 71.94 95 THR A C 1
ATOM 680 O O . THR A 1 95 ? -2.553 2.235 -7.198 1.00 71.94 95 THR A O 1
ATOM 683 N N . ASN A 1 96 ? -2.919 4.128 -6.051 1.00 75.44 96 ASN A N 1
ATOM 684 C CA . ASN A 1 96 ? -1.541 4.600 -6.143 1.00 75.44 96 ASN A CA 1
ATOM 685 C C . ASN A 1 96 ? -0.660 3.799 -5.183 1.00 75.44 96 ASN A C 1
ATOM 687 O O . ASN A 1 96 ? -1.149 3.268 -4.181 1.00 75.44 96 ASN A O 1
ATOM 691 N N . LEU A 1 97 ? 0.658 3.746 -5.422 1.00 77.31 97 LEU A N 1
ATOM 692 C CA . LEU A 1 97 ? 1.515 3.221 -4.365 1.00 77.31 97 LEU A CA 1
ATOM 693 C C . LEU A 1 97 ? 1.469 4.219 -3.210 1.00 77.31 97 LEU A C 1
ATOM 695 O O . LEU A 1 97 ? 1.517 5.444 -3.365 1.00 77.31 97 LEU A O 1
ATOM 699 N N . VAL A 1 98 ? 1.329 3.671 -2.022 1.00 80.06 98 VAL A N 1
ATOM 700 C CA . VAL A 1 98 ? 1.352 4.428 -0.782 1.00 80.06 98 VAL A CA 1
ATOM 701 C C . VAL A 1 98 ? 2.777 4.429 -0.258 1.00 80.06 98 VAL A C 1
ATOM 703 O O . VAL A 1 98 ? 3.510 3.446 -0.397 1.00 80.06 98 VAL A O 1
ATOM 706 N N . THR A 1 99 ? 3.188 5.528 0.371 1.00 81.00 99 THR A N 1
ATOM 707 C CA . THR A 1 99 ? 4.439 5.487 1.130 1.00 81.00 99 THR A CA 1
ATOM 708 C C . THR A 1 99 ? 4.224 4.714 2.420 1.00 81.00 99 THR A C 1
ATOM 710 O O . THR A 1 99 ? 3.142 4.749 3.013 1.00 81.00 99 THR A O 1
ATOM 713 N N . GLY A 1 100 ? 5.288 4.095 2.928 1.00 83.00 100 GLY A N 1
ATOM 714 C CA . GLY A 1 100 ? 5.268 3.551 4.284 1.00 83.00 100 GLY A CA 1
ATOM 715 C C . GLY A 1 100 ? 4.889 4.606 5.335 1.00 83.00 100 GLY A C 1
ATOM 716 O O . GLY A 1 100 ? 4.199 4.276 6.295 1.00 83.00 100 GLY A O 1
ATOM 717 N N . GLY A 1 101 ? 5.259 5.878 5.127 1.00 86.31 101 GLY A N 1
ATOM 718 C CA . GLY A 1 101 ? 4.875 6.990 6.005 1.00 86.31 101 GLY A CA 1
ATOM 719 C C . GLY A 1 101 ? 3.364 7.231 6.030 1.00 86.31 101 GLY A C 1
ATOM 720 O O . GLY A 1 101 ? 2.776 7.343 7.105 1.00 86.31 101 GLY A O 1
ATOM 721 N N . THR A 1 102 ? 2.717 7.216 4.862 1.00 87.62 102 THR A N 1
ATOM 722 C CA . THR A 1 102 ? 1.256 7.306 4.741 1.00 87.62 102 THR A CA 1
ATOM 723 C C . THR A 1 102 ? 0.579 6.141 5.467 1.00 87.62 102 THR A C 1
ATOM 725 O O . THR A 1 102 ? -0.348 6.344 6.252 1.00 87.62 102 THR A O 1
ATOM 728 N N . VAL A 1 103 ? 1.065 4.916 5.245 1.00 92.25 103 VAL A N 1
ATOM 729 C CA . VAL A 1 103 ? 0.499 3.711 5.871 1.00 92.25 103 VAL A CA 1
ATOM 730 C C . VAL A 1 103 ? 0.644 3.746 7.388 1.00 92.25 103 VAL A C 1
ATOM 732 O O . VAL A 1 103 ? -0.313 3.470 8.110 1.00 92.25 103 VAL A O 1
ATOM 735 N N . GLN A 1 104 ? 1.807 4.144 7.894 1.00 93.38 104 GLN A N 1
ATOM 736 C CA . GLN A 1 104 ? 2.041 4.267 9.328 1.00 93.38 104 GLN A CA 1
ATOM 737 C C . GLN A 1 104 ? 1.125 5.315 9.970 1.00 93.38 104 GLN A C 1
ATOM 739 O O . GLN A 1 104 ? 0.572 5.059 11.040 1.00 93.38 1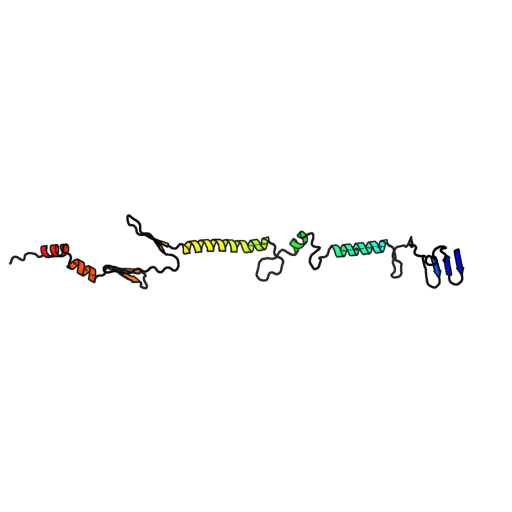04 GLN A O 1
ATOM 744 N N . ALA A 1 105 ? 0.933 6.465 9.319 1.00 93.44 105 ALA A N 1
ATOM 745 C CA . ALA A 1 105 ? 0.046 7.512 9.814 1.00 93.44 105 ALA A CA 1
ATOM 746 C C . ALA A 1 105 ? -1.408 7.027 9.942 1.00 93.44 105 ALA A C 1
ATOM 748 O O . ALA A 1 105 ? -2.075 7.369 10.915 1.00 93.44 105 ALA A O 1
ATOM 749 N N . ALA A 1 106 ? -1.877 6.186 9.016 1.00 94.56 106 ALA A N 1
ATOM 750 C CA . ALA A 1 106 ? -3.210 5.589 9.084 1.00 94.56 106 ALA A CA 1
ATOM 751 C C . ALA A 1 106 ? -3.326 4.499 10.167 1.00 94.56 106 ALA A C 1
ATOM 753 O O . ALA A 1 106 ? -4.335 4.415 10.866 1.00 94.56 106 ALA A O 1
ATOM 754 N N . LEU A 1 107 ? -2.289 3.673 10.345 1.00 96.81 107 LEU A N 1
ATOM 755 C CA . LEU A 1 107 ? -2.316 2.559 11.300 1.00 96.81 107 LEU A CA 1
ATOM 756 C C . LEU A 1 107 ? -2.069 2.981 12.756 1.00 96.81 107 LEU A C 1
ATOM 758 O O . LEU A 1 107 ? -2.588 2.346 13.676 1.00 96.81 107 LEU A O 1
ATOM 762 N N . ASN A 1 108 ? -1.289 4.035 13.007 1.00 97.44 108 ASN A N 1
ATOM 763 C CA . ASN A 1 108 ? -0.888 4.417 14.364 1.00 97.44 108 ASN A CA 1
ATOM 764 C C . ASN A 1 108 ? -2.061 4.840 15.283 1.00 97.44 108 ASN A C 1
ATOM 766 O O . ASN A 1 108 ? -2.088 4.409 16.442 1.00 97.44 108 ASN A O 1
ATOM 770 N N . PRO A 1 109 ? -3.065 5.608 14.815 1.00 97.81 109 PRO A N 1
ATOM 771 C CA . PRO A 1 109 ? -4.258 5.900 15.608 1.00 97.81 109 PRO A CA 1
ATOM 772 C C . PRO A 1 109 ? -5.046 4.635 15.961 1.00 97.81 109 PRO A C 1
ATOM 774 O O . PRO A 1 109 ? -5.452 4.473 17.108 1.00 97.81 109 PRO A O 1
ATOM 777 N N . ILE A 1 110 ? -5.189 3.696 15.015 1.00 98.19 110 ILE A N 1
ATOM 778 C CA . ILE A 1 110 ? -5.880 2.414 15.234 1.00 98.19 110 ILE A CA 1
ATOM 779 C C . ILE A 1 110 ? -5.143 1.588 16.290 1.00 98.19 110 ILE A C 1
ATOM 781 O O . ILE A 1 110 ? -5.764 1.069 17.218 1.00 98.19 110 ILE A O 1
ATOM 785 N N . LYS A 1 111 ? -3.810 1.505 16.198 1.00 98.25 111 LYS A N 1
ATOM 786 C CA . LYS A 1 111 ? -2.977 0.849 17.212 1.00 98.25 111 LYS A CA 1
ATOM 787 C C . LYS A 1 111 ? -3.168 1.497 18.582 1.00 98.25 111 LYS A C 1
ATOM 789 O O . LYS A 1 111 ? -3.357 0.795 19.569 1.00 98.25 111 LYS A O 1
ATOM 794 N N . THR A 1 112 ? -3.144 2.825 18.636 1.00 98.44 112 THR A N 1
ATOM 795 C CA . THR A 1 112 ? -3.318 3.584 19.880 1.00 98.44 112 THR A CA 1
ATOM 796 C C . THR A 1 112 ? -4.681 3.300 20.507 1.00 98.44 112 THR A C 1
ATOM 798 O O . THR A 1 112 ? -4.743 2.920 21.673 1.00 98.44 112 THR A O 1
ATOM 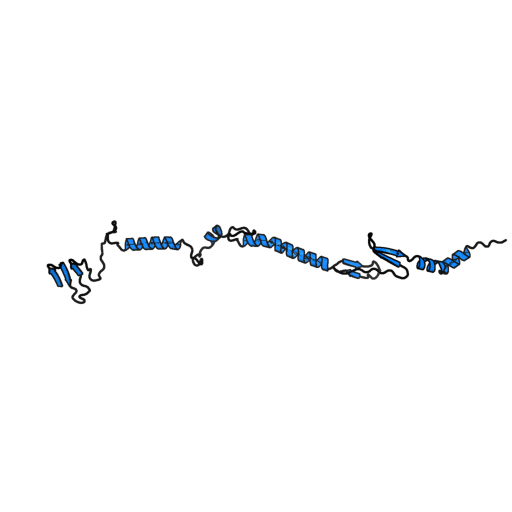801 N N . GLN A 1 113 ? -5.762 3.384 19.725 1.00 98.56 113 GLN A N 1
ATOM 802 C CA . GLN A 1 113 ? -7.111 3.077 20.198 1.00 98.56 113 GLN A CA 1
ATOM 803 C C . GLN A 1 113 ? -7.248 1.615 20.634 1.00 98.56 113 GLN A C 1
ATOM 805 O O . GLN A 1 113 ? -7.899 1.336 21.635 1.00 98.56 113 GLN A O 1
ATOM 810 N N . THR A 1 114 ? -6.612 0.679 19.927 1.00 98.56 114 THR A N 1
ATOM 811 C CA . THR A 1 114 ? -6.620 -0.748 20.284 1.00 98.56 114 THR A CA 1
ATOM 812 C C . THR A 1 114 ? -5.965 -0.986 21.646 1.00 98.56 114 THR A C 1
ATOM 814 O O . THR A 1 114 ? -6.526 -1.697 22.479 1.00 98.56 114 THR A O 1
ATOM 817 N N . GLU A 1 115 ? -4.816 -0.362 21.915 1.00 98.56 115 GLU A N 1
ATOM 818 C CA . GLU A 1 115 ? -4.147 -0.463 23.219 1.00 98.56 115 GLU A CA 1
ATOM 819 C C . GLU A 1 115 ? -4.945 0.215 24.341 1.00 98.56 115 GLU A C 1
ATOM 821 O O . GLU A 1 115 ? -4.993 -0.304 25.458 1.00 98.56 115 GLU A O 1
ATOM 826 N N . THR A 1 116 ? -5.600 1.344 24.056 1.00 98.62 116 THR A N 1
ATOM 827 C CA . THR A 1 116 ? -6.521 1.998 25.000 1.00 98.62 116 THR A CA 1
ATOM 828 C C . THR A 1 116 ? -7.700 1.085 25.324 1.00 98.62 116 THR A C 1
ATOM 830 O O . THR A 1 116 ? -7.894 0.733 26.484 1.00 98.62 116 THR A O 1
ATOM 833 N N . ASN A 1 117 ? -8.402 0.581 24.305 1.00 98.56 117 ASN A N 1
ATOM 834 C CA . ASN A 1 117 ? -9.534 -0.330 24.480 1.00 98.56 117 ASN A CA 1
ATOM 835 C C . ASN A 1 117 ? -9.139 -1.575 25.282 1.00 98.56 117 ASN A C 1
ATOM 837 O O . ASN A 1 117 ? -9.888 -2.020 26.147 1.00 98.56 117 ASN A O 1
ATOM 841 N N . LYS A 1 118 ? -7.946 -2.131 25.040 1.00 98.50 118 LYS A N 1
ATOM 842 C CA . LYS A 1 118 ? -7.427 -3.275 25.800 1.00 98.50 118 LYS A CA 1
ATOM 843 C C . LYS A 1 118 ? -7.283 -2.962 27.294 1.00 98.50 118 LYS A C 1
ATOM 845 O O . LYS A 1 118 ? -7.634 -3.804 28.120 1.00 98.50 118 LYS A O 1
ATOM 850 N N . LYS A 1 119 ? -6.787 -1.772 27.653 1.00 98.25 119 LYS A N 1
ATOM 851 C CA . LYS A 1 119 ? -6.659 -1.328 29.055 1.00 98.25 119 LYS A CA 1
ATOM 852 C C . LYS A 1 119 ? -8.015 -1.070 29.702 1.00 98.25 119 LYS A C 1
ATOM 854 O O . LYS A 1 119 ? -8.232 -1.484 30.841 1.00 98.25 119 LYS A O 1
ATOM 859 N N . ASP A 1 120 ? -8.925 -0.436 28.974 1.00 98.00 120 ASP A N 1
ATOM 860 C CA . ASP A 1 120 ? -10.267 -0.133 29.471 1.00 98.00 120 ASP A CA 1
ATOM 861 C C . ASP A 1 120 ? -11.046 -1.426 29.731 1.00 98.00 120 ASP A C 1
ATOM 863 O O . ASP A 1 120 ? -11.614 -1.610 30.806 1.00 98.00 120 ASP A O 1
ATOM 867 N N . ILE A 1 121 ? -10.978 -2.387 28.802 1.00 97.50 121 ILE A N 1
ATOM 868 C CA . ILE A 1 121 ? -11.566 -3.720 28.973 1.00 97.50 121 ILE A CA 1
ATOM 869 C C . ILE A 1 121 ? -10.958 -4.433 30.181 1.00 97.50 121 ILE A C 1
ATOM 871 O O . ILE A 1 121 ? -11.705 -4.967 30.997 1.00 97.50 121 ILE A O 1
ATOM 875 N N . ALA A 1 122 ? -9.630 -4.425 30.335 1.00 96.81 122 ALA A N 1
ATOM 876 C CA . ALA A 1 122 ? -8.982 -5.039 31.494 1.00 96.81 122 ALA A CA 1
ATOM 877 C C . ALA A 1 122 ? -9.450 -4.403 32.817 1.00 96.81 122 ALA A C 1
ATOM 879 O O . ALA A 1 122 ? -9.693 -5.112 33.793 1.00 96.81 122 ALA A O 1
ATOM 880 N N . THR A 1 123 ? -9.644 -3.081 32.834 1.00 96.44 123 THR A N 1
ATOM 881 C CA . THR A 1 123 ? -10.180 -2.347 33.990 1.00 96.44 123 THR A CA 1
ATOM 882 C C . THR A 1 123 ? -11.612 -2.778 34.306 1.00 96.44 123 THR A C 1
ATOM 884 O O . THR A 1 123 ? -11.908 -3.139 35.444 1.00 96.44 123 THR A O 1
ATOM 887 N N . LEU A 1 124 ? -12.491 -2.828 33.301 1.00 95.62 124 LEU A N 1
ATOM 888 C CA . LEU A 1 124 ? -13.882 -3.267 33.467 1.00 95.62 124 LEU A CA 1
ATOM 889 C C . LEU A 1 124 ? -13.984 -4.737 33.906 1.00 95.62 124 LEU A C 1
ATOM 891 O O . LEU A 1 124 ? -14.806 -5.079 34.755 1.00 95.62 124 LEU A O 1
ATOM 895 N N . GLN A 1 125 ? -13.126 -5.610 33.374 1.00 95.38 125 GLN A N 1
ATOM 896 C CA . GLN A 1 125 ? -13.028 -7.014 33.787 1.00 95.38 125 GLN A CA 1
ATOM 897 C C . GLN A 1 125 ? -12.526 -7.170 35.228 1.00 95.38 125 GLN A C 1
ATOM 899 O O . GLN A 1 125 ? -12.889 -8.141 35.899 1.00 95.38 125 GLN A O 1
ATOM 904 N N . GLY A 1 126 ? -11.740 -6.206 35.719 1.00 95.31 126 GLY A N 1
ATOM 905 C CA . GLY A 1 126 ? -11.359 -6.092 37.126 1.00 95.31 126 GLY A CA 1
ATOM 906 C C . GLY A 1 126 ? -12.562 -5.939 38.062 1.00 95.31 126 GLY A C 1
ATOM 907 O O . GLY A 1 126 ? -12.504 -6.400 39.202 1.00 95.31 126 GLY A O 1
ATOM 908 N N . GLY A 1 127 ? -13.674 -5.395 37.559 1.00 95.94 127 GLY A N 1
ATOM 909 C CA . GLY A 1 127 ? -14.927 -5.276 38.289 1.00 95.94 127 GLY A CA 1
ATOM 910 C C . GLY A 1 127 ? -14.922 -4.169 39.340 1.00 95.94 127 GLY A C 1
ATOM 911 O O . GLY A 1 127 ? -14.064 -3.288 39.349 1.00 95.94 127 GLY A O 1
ATOM 912 N N . PHE A 1 128 ? -15.891 -4.223 40.250 1.00 96.50 128 PHE A N 1
ATOM 913 C CA . PHE A 1 128 ? -15.954 -3.331 41.406 1.00 96.50 128 PHE A CA 1
ATOM 914 C C . PHE A 1 128 ? -15.817 -4.118 42.707 1.00 96.50 128 PHE A C 1
ATOM 916 O O . PHE A 1 128 ? -16.043 -5.327 42.764 1.00 96.50 128 PHE A O 1
ATOM 923 N N . THR A 1 129 ? -15.411 -3.429 43.768 1.00 95.81 129 THR A N 1
ATOM 924 C CA . THR A 1 129 ? -15.268 -4.029 45.094 1.00 95.81 129 THR A CA 1
ATOM 925 C C . THR A 1 129 ? -16.507 -3.741 45.933 1.00 95.81 129 THR A C 1
ATOM 927 O O . THR A 1 129 ? -16.868 -2.584 46.126 1.00 95.81 129 THR A O 1
ATOM 930 N N . LEU A 1 130 ? -17.113 -4.791 46.477 1.00 95.31 130 LEU A N 1
ATOM 931 C CA . LEU A 1 130 ? -17.981 -4.714 47.643 1.00 95.31 130 LEU A CA 1
ATOM 932 C C . LEU A 1 130 ? -17.110 -4.857 48.889 1.00 95.31 130 LEU A C 1
ATOM 934 O O . LEU A 1 130 ? -16.342 -5.814 49.006 1.00 95.31 130 LEU A O 1
ATOM 938 N N . GLN A 1 131 ? -17.217 -3.904 49.806 1.00 96.38 131 GLN A N 1
ATOM 939 C CA . GLN A 1 131 ? -16.521 -3.942 51.085 1.00 96.38 131 GLN A CA 1
ATOM 940 C C . GLN A 1 131 ? -17.428 -3.418 52.191 1.00 96.38 131 GLN A C 1
ATOM 942 O O . GLN A 1 131 ? -18.192 -2.477 51.970 1.00 96.38 131 GLN A O 1
ATOM 947 N N . ASP A 1 132 ? -17.334 -4.020 53.370 1.00 95.75 132 ASP A N 1
ATOM 948 C CA . ASP A 1 132 ? -17.965 -3.478 54.570 1.00 95.75 132 ASP A CA 1
ATOM 949 C C . ASP A 1 132 ? -17.036 -2.485 55.294 1.00 95.75 132 ASP A C 1
ATOM 951 O O . ASP A 1 132 ? -15.866 -2.318 54.944 1.00 95.75 132 ASP A O 1
ATOM 955 N N . ALA A 1 133 ? -17.583 -1.784 56.289 1.00 96.50 133 ALA A N 1
ATOM 956 C CA . ALA A 1 133 ? -16.856 -0.824 57.120 1.00 96.50 133 ALA A CA 1
ATOM 957 C C . ALA A 1 133 ? -16.571 -1.362 58.539 1.00 96.50 133 ALA A C 1
ATOM 959 O O . ALA A 1 133 ? -16.416 -0.581 59.480 1.00 96.50 133 ALA A O 1
ATOM 960 N N . ASN A 1 134 ? -16.544 -2.686 58.731 1.00 94.44 134 ASN A N 1
ATOM 961 C CA . ASN A 1 134 ? -16.279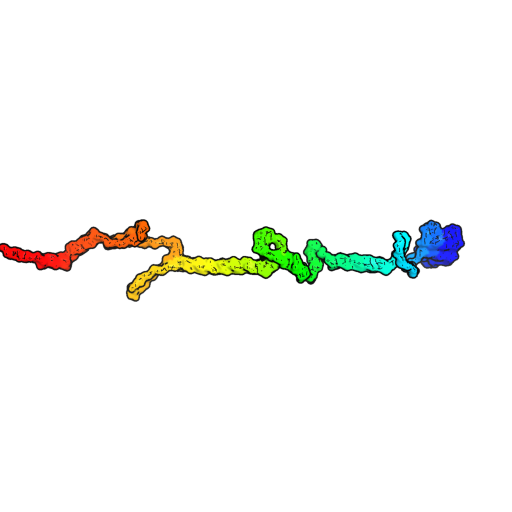 -3.291 60.036 1.00 94.44 134 ASN A CA 1
ATOM 962 C C . ASN A 1 134 ? -14.795 -3.160 60.430 1.00 94.44 134 ASN A C 1
ATOM 964 O O . ASN A 1 134 ? -13.926 -2.895 59.601 1.00 94.44 134 ASN A O 1
ATOM 968 N N . LYS A 1 135 ? -14.472 -3.403 61.712 1.00 93.31 135 LYS A N 1
ATOM 969 C CA . LYS A 1 135 ? -13.075 -3.392 62.209 1.00 93.31 135 LYS A CA 1
ATOM 970 C C . LYS A 1 135 ? -12.163 -4.362 61.450 1.00 93.31 135 LYS A C 1
ATOM 972 O O . LYS A 1 135 ? -10.978 -4.093 61.290 1.00 93.31 135 LYS A O 1
ATOM 977 N N . THR A 1 136 ? -12.707 -5.494 61.013 1.00 95.62 136 THR A N 1
ATOM 978 C CA . THR A 1 136 ? -12.063 -6.405 60.066 1.00 95.62 136 THR A CA 1
ATOM 979 C C . THR A 1 136 ? -12.890 -6.374 58.794 1.00 95.62 136 THR A C 1
ATOM 981 O O . THR A 1 136 ? -14.040 -6.802 58.814 1.00 95.62 136 THR A O 1
ATOM 984 N N . VAL A 1 137 ? -12.318 -5.825 57.726 1.00 95.94 137 VAL A N 1
ATOM 985 C CA . VAL A 1 137 ? -13.039 -5.557 56.479 1.00 95.94 137 VAL A CA 1
ATOM 986 C C . VAL A 1 137 ? -13.257 -6.854 55.706 1.00 95.94 137 VAL A C 1
ATOM 988 O O . VAL A 1 137 ? -12.294 -7.500 55.285 1.00 95.94 137 VAL A O 1
ATOM 991 N N . GLY A 1 138 ? -14.520 -7.210 55.473 1.00 96.62 138 GLY A N 1
ATOM 992 C CA . GLY A 1 138 ? -14.896 -8.167 54.439 1.00 96.62 138 GLY A CA 1
ATOM 993 C C . GLY A 1 138 ? -14.800 -7.518 53.059 1.00 96.62 138 GLY A C 1
ATOM 994 O O . GLY A 1 138 ? -15.212 -6.373 52.872 1.00 96.62 138 GLY A O 1
ATOM 995 N N . LYS A 1 139 ? -14.244 -8.237 52.077 1.00 96.00 139 LYS A N 1
ATOM 996 C CA . LYS A 1 139 ? -14.074 -7.747 50.704 1.00 96.00 139 LYS A CA 1
ATOM 997 C C . LYS A 1 139 ? -14.460 -8.813 49.687 1.00 96.00 139 LYS A C 1
ATOM 999 O O . LYS A 1 139 ? -13.991 -9.943 49.774 1.00 96.00 139 LYS A O 1
ATOM 1004 N N . GLN A 1 140 ? -15.229 -8.416 48.679 1.00 95.38 140 GLN A N 1
ATOM 1005 C CA . GLN A 1 140 ? -15.545 -9.235 47.516 1.00 95.38 140 GLN A CA 1
ATOM 1006 C C . GLN A 1 140 ? -15.416 -8.410 46.236 1.00 95.38 140 GLN A C 1
ATOM 1008 O O . GLN A 1 140 ? -15.917 -7.293 46.150 1.00 95.38 140 GLN A O 1
ATOM 1013 N N . THR A 1 141 ? -14.785 -8.974 45.209 1.00 96.19 141 THR A N 1
ATOM 1014 C CA . THR A 1 141 ? -14.771 -8.370 43.872 1.00 96.19 141 THR A CA 1
ATOM 1015 C C . THR A 1 141 ? -15.927 -8.927 43.049 1.00 96.19 141 THR A C 1
ATOM 1017 O O . THR A 1 141 ? -16.051 -10.142 42.886 1.00 96.19 141 THR A O 1
ATOM 1020 N N . VAL A 1 142 ? -16.755 -8.037 42.508 1.00 96.38 142 VAL A N 1
ATOM 1021 C CA . VAL A 1 142 ? -17.827 -8.360 41.564 1.00 96.38 142 VAL A CA 1
ATOM 1022 C C . VAL A 1 142 ? -17.324 -8.064 40.161 1.00 96.38 142 VAL A C 1
ATOM 1024 O O . VAL A 1 142 ? -17.108 -6.908 39.800 1.00 96.38 142 VAL A O 1
ATOM 1027 N N . LYS A 1 143 ? -17.110 -9.119 39.375 1.00 95.62 143 LYS A N 1
ATOM 1028 C CA . LYS A 1 143 ? -16.585 -9.021 38.008 1.00 95.62 143 LYS A CA 1
ATOM 1029 C C . LYS A 1 143 ? -17.710 -8.828 36.995 1.00 95.62 143 LYS A C 1
ATOM 1031 O O . LYS A 1 143 ? -18.858 -9.191 37.258 1.00 95.62 143 LYS A O 1
ATOM 1036 N N . ALA A 1 144 ? -17.367 -8.319 35.814 1.00 95.19 144 ALA A N 1
ATOM 1037 C CA . ALA A 1 144 ? -18.293 -8.230 34.688 1.00 95.19 144 ALA A CA 1
ATOM 1038 C C . ALA A 1 144 ? -19.001 -9.579 34.433 1.00 95.19 144 ALA A C 1
ATOM 1040 O O . ALA A 1 144 ? -18.374 -10.636 34.486 1.00 95.19 144 ALA A O 1
ATOM 1041 N N . GLY A 1 145 ? -20.316 -9.538 34.202 1.00 92.62 145 GLY A N 1
ATOM 1042 C CA . GLY A 1 145 ? -21.160 -10.726 34.013 1.00 92.62 145 GLY A CA 1
ATOM 1043 C C . GLY A 1 145 ? -21.577 -11.455 35.299 1.00 92.62 145 GLY A C 1
ATOM 1044 O O . GLY A 1 145 ? -22.395 -12.369 35.234 1.00 92.62 145 GLY A O 1
ATOM 1045 N N . SER A 1 146 ? -21.070 -11.060 36.471 1.00 94.25 146 SER A N 1
ATOM 1046 C CA . SER A 1 146 ? -21.529 -11.625 37.746 1.00 94.25 146 SER A CA 1
ATOM 1047 C C . SER A 1 146 ? -22.924 -11.104 38.097 1.00 94.25 146 SER A C 1
ATOM 1049 O O . SER A 1 146 ? -23.206 -9.919 37.938 1.00 94.25 146 SER A O 1
ATOM 1051 N N . THR A 1 147 ? -23.780 -11.971 38.638 1.00 94.31 147 THR A N 1
ATOM 1052 C CA . THR A 1 147 ? -25.048 -11.554 39.256 1.00 94.31 147 THR A CA 1
ATOM 1053 C C . THR A 1 147 ? -24.832 -11.360 40.753 1.00 94.31 147 THR A C 1
ATOM 1055 O O . THR A 1 147 ? -24.393 -12.283 41.438 1.00 94.31 147 THR A O 1
ATOM 1058 N N . VAL A 1 148 ? -25.152 -10.176 41.277 1.00 93.69 148 VAL A N 1
ATOM 1059 C CA . VAL A 1 148 ? -25.182 -9.944 42.727 1.00 93.69 148 VAL A CA 1
ATOM 1060 C C . VAL A 1 148 ? -26.555 -10.354 43.242 1.00 93.69 148 VAL A C 1
ATOM 1062 O O . VAL A 1 148 ? -27.552 -9.704 42.943 1.00 93.69 148 VAL A O 1
ATOM 1065 N N . THR A 1 149 ? -26.608 -11.442 44.006 1.00 92.81 149 THR A N 1
ATOM 1066 C CA . THR A 1 149 ? -27.845 -11.895 44.653 1.00 92.81 149 THR A CA 1
ATOM 1067 C C . THR A 1 149 ? -27.876 -11.377 46.082 1.00 92.81 149 THR A C 1
ATOM 1069 O O . THR A 1 149 ? -26.962 -11.650 46.856 1.00 92.81 149 THR A O 1
ATOM 1072 N N . VAL A 1 150 ? -28.932 -10.647 46.433 1.00 93.25 150 VAL A N 1
ATOM 1073 C CA . VAL A 1 150 ? -29.189 -10.207 47.807 1.00 93.25 150 VAL A CA 1
ATOM 1074 C C . VAL A 1 150 ? -30.434 -10.925 48.300 1.00 93.25 150 VAL A C 1
ATOM 1076 O O . VAL A 1 150 ? -31.527 -10.711 47.780 1.00 93.25 150 VAL A O 1
ATOM 1079 N N . THR A 1 151 ? -30.263 -11.802 49.283 1.00 93.50 151 THR A N 1
ATOM 1080 C CA . THR A 1 151 ? -31.357 -12.561 49.892 1.00 93.50 151 THR A CA 1
ATOM 1081 C C . THR A 1 151 ? -31.794 -11.901 51.190 1.00 93.50 151 THR A C 1
ATOM 1083 O O . THR A 1 151 ? -30.954 -11.546 52.015 1.00 93.50 151 THR A O 1
ATOM 1086 N N . GLY A 1 152 ? -33.107 -11.780 51.389 1.00 95.12 152 GLY A N 1
ATOM 1087 C CA . GLY A 1 152 ? -33.651 -11.541 52.721 1.00 95.12 152 GLY A CA 1
ATOM 1088 C C . GLY A 1 152 ? -33.429 -12.750 53.633 1.00 95.12 152 GLY A C 1
ATOM 1089 O O . GLY A 1 152 ? -33.064 -13.836 53.181 1.00 95.12 152 GLY A O 1
ATOM 1090 N N . ASP A 1 153 ? -33.684 -12.563 54.918 1.00 96.50 153 ASP A N 1
ATOM 1091 C CA . ASP A 1 153 ? -33.667 -13.611 55.928 1.00 96.50 153 ASP A CA 1
ATOM 1092 C C . ASP A 1 153 ? -34.897 -13.497 56.848 1.00 96.50 153 ASP A C 1
ATOM 1094 O O . ASP A 1 153 ? -35.919 -12.896 56.506 1.00 96.50 153 ASP A O 1
ATOM 1098 N N . LYS A 1 154 ? -34.830 -14.113 58.032 1.00 95.88 154 LYS A N 1
ATOM 1099 C CA . LYS A 1 154 ? -35.911 -14.056 59.021 1.00 95.88 154 LYS A CA 1
ATOM 1100 C C . LYS A 1 154 ? -36.238 -12.621 59.472 1.00 95.88 154 LYS A C 1
ATOM 1102 O O . LYS A 1 154 ? -37.388 -12.356 59.824 1.00 95.88 154 LYS A O 1
ATOM 1107 N N . TYR A 1 155 ? -35.260 -11.722 59.491 1.00 95.69 155 TYR A N 1
ATOM 1108 C CA . TYR A 1 155 ? -35.357 -10.369 60.040 1.00 95.69 155 TYR A CA 1
ATOM 1109 C C . TYR A 1 155 ? -35.384 -9.281 58.964 1.00 95.69 155 TYR A C 1
ATOM 1111 O O . TYR A 1 155 ? -35.949 -8.217 59.211 1.00 95.69 155 TYR A O 1
ATOM 1119 N N . VAL A 1 156 ? -34.815 -9.537 57.786 1.00 97.19 156 VAL A N 1
ATOM 1120 C CA . VAL A 1 156 ? -34.692 -8.578 56.683 1.00 97.19 156 VAL A CA 1
ATOM 1121 C C . VAL A 1 156 ? -35.409 -9.095 55.439 1.00 97.19 156 VAL A C 1
ATOM 1123 O O . VAL A 1 156 ? -35.222 -10.231 55.022 1.00 97.19 156 VAL A O 1
ATOM 1126 N N . THR A 1 157 ? -36.194 -8.244 54.789 1.00 96.56 157 THR A N 1
ATOM 1127 C CA . THR A 1 157 ? -36.749 -8.490 53.453 1.00 96.56 157 THR A CA 1
ATOM 1128 C C . THR A 1 157 ? -35.866 -7.827 52.399 1.00 96.56 157 THR A C 1
ATOM 1130 O O . THR A 1 157 ? -35.494 -6.666 52.568 1.00 96.56 157 THR A O 1
ATOM 1133 N N . ALA A 1 158 ? -35.580 -8.513 51.292 1.00 97.38 158 ALA A N 1
ATOM 1134 C CA . ALA A 1 158 ? -34.882 -7.944 50.138 1.00 97.38 158 ALA A CA 1
ATOM 1135 C C . ALA A 1 158 ? -35.734 -8.140 48.882 1.00 97.38 158 ALA A C 1
ATOM 1137 O O . ALA A 1 158 ? -36.160 -9.255 48.593 1.00 97.38 158 ALA A O 1
ATOM 1138 N N . THR A 1 159 ? -36.028 -7.062 48.157 1.00 95.75 159 THR A N 1
ATOM 1139 C CA . THR A 1 159 ? -36.837 -7.099 46.927 1.00 95.75 159 THR A CA 1
ATOM 1140 C C . THR A 1 159 ? -36.211 -6.193 45.878 1.00 95.75 159 THR A C 1
ATOM 1142 O O . THR A 1 159 ? -35.839 -5.067 46.190 1.00 95.75 159 THR A O 1
ATOM 1145 N N . VAL A 1 160 ? -36.113 -6.658 44.634 1.00 95.69 160 VAL A N 1
ATOM 1146 C CA . VAL A 1 160 ? -35.727 -5.818 43.491 1.00 95.69 160 VAL A CA 1
ATOM 1147 C C . VAL A 1 160 ? -36.992 -5.419 42.737 1.00 95.69 160 VAL A C 1
ATOM 1149 O O . VAL A 1 160 ? -37.804 -6.278 42.403 1.00 95.69 160 VAL A O 1
ATOM 1152 N N . ASN A 1 161 ? -37.168 -4.124 42.492 1.00 93.94 161 ASN A N 1
ATOM 1153 C CA . ASN A 1 161 ? -38.268 -3.563 41.706 1.00 93.94 161 ASN A CA 1
ATOM 1154 C C . ASN A 1 161 ? -37.735 -2.522 40.702 1.00 93.94 161 ASN A C 1
ATOM 1156 O O . ASN A 1 161 ? -36.526 -2.380 40.515 1.00 93.94 161 ASN A O 1
ATOM 1160 N N . ASP A 1 162 ? -38.638 -1.800 40.046 1.00 96.75 162 ASP A N 1
ATOM 1161 C CA . ASP A 1 162 ? -38.346 -0.728 39.087 1.00 96.75 162 ASP A CA 1
ATOM 1162 C C . ASP A 1 162 ? -37.488 0.415 39.663 1.00 96.75 162 ASP A C 1
ATOM 1164 O O . ASP A 1 162 ? -36.791 1.099 38.916 1.00 96.75 162 ASP A O 1
ATOM 1168 N N . LYS A 1 163 ? -37.488 0.596 40.989 1.00 94.38 163 LYS A N 1
ATOM 1169 C CA . LYS A 1 163 ? -36.666 1.583 41.710 1.00 94.38 163 LYS A CA 1
ATOM 1170 C C . LYS A 1 163 ? -35.325 1.021 42.198 1.00 94.38 163 LYS A C 1
ATOM 1172 O O . LYS A 1 163 ? -34.554 1.756 42.812 1.00 94.38 163 LYS A O 1
ATOM 1177 N N . GLY A 1 164 ? -35.028 -0.255 41.938 1.00 95.06 164 GLY A N 1
ATOM 1178 C CA . GLY A 1 164 ? -33.788 -0.927 42.336 1.00 95.06 164 GLY A CA 1
ATOM 1179 C C . GLY A 1 164 ? -33.959 -1.908 43.501 1.00 95.06 164 GLY A C 1
ATOM 1180 O O . GLY A 1 164 ? -35.019 -2.507 43.684 1.00 95.06 164 GLY A O 1
ATOM 1181 N N . LEU A 1 165 ? -32.888 -2.118 44.277 1.00 96.12 165 LEU A N 1
ATOM 1182 C CA . LEU A 1 165 ? -32.901 -2.988 45.459 1.00 96.12 165 LEU A CA 1
ATOM 1183 C C . LEU A 1 165 ? -33.519 -2.253 46.655 1.00 96.12 165 LEU A C 1
ATOM 1185 O O . LEU A 1 165 ? -32.982 -1.255 47.126 1.00 96.12 165 LEU A O 1
ATOM 1189 N N . THR A 1 166 ? -34.611 -2.793 47.186 1.00 96.06 166 THR A N 1
ATOM 1190 C CA . THR A 1 166 ? -35.244 -2.348 48.429 1.00 96.06 166 THR A CA 1
ATOM 1191 C C . THR A 1 166 ? -34.930 -3.343 49.546 1.00 96.06 166 THR A C 1
ATOM 1193 O O . THR A 1 166 ? -35.141 -4.548 49.386 1.00 96.06 166 THR A O 1
ATOM 1196 N N . LEU A 1 167 ? -34.446 -2.835 50.680 1.00 96.44 167 LEU A N 1
ATOM 1197 C CA . LEU A 1 167 ? -34.256 -3.594 51.917 1.00 96.44 167 LEU A CA 1
ATOM 1198 C C . LEU A 1 167 ? -35.245 -3.093 52.972 1.00 96.44 167 LEU A C 1
ATOM 1200 O O . LEU A 1 167 ? -35.476 -1.891 53.083 1.00 96.44 167 LEU A O 1
ATOM 1204 N N . GLY A 1 168 ? -35.817 -4.010 53.745 1.00 95.56 168 GLY A N 1
ATOM 1205 C CA . GLY A 1 168 ? -36.784 -3.701 54.799 1.00 95.56 168 GLY A CA 1
ATOM 1206 C C . GLY A 1 168 ? -36.658 -4.654 55.979 1.00 95.56 168 GLY A C 1
ATOM 1207 O O . GLY A 1 168 ? -35.994 -5.683 55.881 1.00 95.56 168 GLY A O 1
ATOM 1208 N N . LEU A 1 169 ? -37.286 -4.315 57.103 1.00 97.12 169 LEU A N 1
ATOM 1209 C CA . LEU A 1 169 ? -37.426 -5.240 58.226 1.00 97.12 169 LEU A CA 1
ATOM 1210 C C . LEU A 1 169 ? -38.642 -6.136 57.996 1.00 97.12 169 LEU A C 1
ATOM 1212 O O . LEU A 1 169 ? -39.681 -5.683 57.522 1.00 97.12 169 LEU A O 1
ATOM 1216 N N . ASN A 1 170 ? -38.533 -7.404 58.376 1.00 96.56 170 ASN A N 1
ATOM 1217 C CA . ASN A 1 170 ? -39.680 -8.296 58.407 1.00 96.56 170 ASN A CA 1
ATOM 1218 C C . ASN A 1 170 ? -40.578 -7.920 59.594 1.00 96.56 170 ASN A C 1
ATOM 1220 O O . ASN A 1 170 ? -40.285 -8.276 60.737 1.00 96.56 170 ASN A O 1
ATOM 1224 N N . GLU A 1 171 ? -41.670 -7.204 59.322 1.00 96.31 171 GLU A N 1
ATOM 1225 C CA . GLU A 1 171 ? -42.586 -6.692 60.348 1.00 96.31 171 GLU A CA 1
ATOM 1226 C C . GLU A 1 171 ? -43.178 -7.791 61.231 1.00 96.31 171 GLU A C 1
ATOM 1228 O O . GLU A 1 171 ? -43.272 -7.619 62.444 1.00 96.31 171 GLU A O 1
ATOM 1233 N N . ALA A 1 172 ? -43.535 -8.945 60.662 1.00 95.94 172 ALA A N 1
ATOM 1234 C CA . ALA A 1 172 ? -44.102 -10.047 61.435 1.00 95.94 172 ALA A CA 1
ATOM 1235 C C . ALA A 1 172 ? -43.091 -10.579 62.461 1.00 95.94 172 ALA A C 1
ATOM 1237 O O . ALA A 1 172 ? -43.418 -10.747 63.640 1.00 95.94 172 ALA A O 1
ATOM 1238 N N . THR A 1 173 ? -41.844 -10.790 62.031 1.00 96.25 173 THR A N 1
ATOM 1239 C CA . THR A 1 173 ? -40.761 -11.204 62.929 1.00 96.25 173 THR A CA 1
ATOM 1240 C C . THR A 1 173 ? -40.444 -10.115 63.952 1.00 96.25 173 THR A C 1
ATOM 1242 O O . THR A 1 173 ? -40.295 -10.426 65.133 1.00 96.25 173 THR A O 1
ATOM 1245 N N . LEU A 1 174 ? -40.349 -8.850 63.528 1.00 95.69 174 LEU A N 1
ATOM 1246 C CA . LEU A 1 174 ? -40.056 -7.720 64.410 1.00 95.69 174 LEU A CA 1
ATOM 1247 C C . LEU A 1 174 ? -41.110 -7.599 65.516 1.00 95.69 174 LEU A C 1
ATOM 1249 O O . LEU A 1 174 ? -40.760 -7.549 66.694 1.00 95.69 174 LEU A O 1
ATOM 1253 N N . ASN A 1 175 ? -42.390 -7.633 65.147 1.00 94.94 175 ASN A N 1
ATOM 1254 C CA . ASN A 1 175 ? -43.500 -7.577 66.091 1.00 94.94 175 ASN A CA 1
ATOM 1255 C C . ASN A 1 175 ? -43.446 -8.748 67.076 1.00 94.94 175 ASN A C 1
ATOM 1257 O O . ASN A 1 175 ? -43.526 -8.532 68.284 1.00 94.94 175 ASN A O 1
ATOM 1261 N N . GLN A 1 176 ? -43.213 -9.973 66.593 1.00 95.19 176 GLN A N 1
ATOM 1262 C CA . GLN A 1 176 ? -43.063 -11.139 67.465 1.00 95.19 176 GLN A CA 1
ATOM 1263 C C . GLN A 1 176 ? -41.904 -10.969 68.465 1.00 95.19 176 GLN A C 1
ATOM 1265 O O . GLN A 1 176 ? -42.060 -11.295 69.642 1.00 95.19 176 GLN A O 1
ATOM 1270 N N . GLN A 1 177 ? -40.750 -10.456 68.024 1.00 94.19 177 GLN A N 1
ATOM 1271 C CA . GLN A 1 177 ? -39.599 -10.213 68.899 1.00 94.19 177 GLN A CA 1
ATOM 1272 C C . GLN A 1 177 ? -39.895 -9.139 69.949 1.00 94.19 177 GLN A C 1
ATOM 1274 O O . GLN A 1 177 ? -39.562 -9.340 71.111 1.00 94.19 177 GLN A O 1
ATOM 1279 N N . ILE A 1 178 ? -40.549 -8.035 69.574 1.00 93.75 178 ILE A N 1
ATOM 1280 C CA . ILE A 1 178 ? -40.927 -6.960 70.504 1.00 93.75 178 ILE A CA 1
ATOM 1281 C C . ILE A 1 178 ? -41.917 -7.476 71.551 1.00 93.75 178 ILE A C 1
ATOM 1283 O O . ILE A 1 178 ? -41.695 -7.281 72.745 1.00 93.75 178 ILE A O 1
ATOM 1287 N N . THR A 1 179 ? -42.979 -8.167 71.127 1.00 90.88 179 THR A N 1
ATOM 1288 C CA . THR A 1 179 ? -44.007 -8.697 72.036 1.00 90.88 179 THR A CA 1
ATOM 1289 C C . THR A 1 179 ? -43.433 -9.714 73.023 1.00 90.88 179 THR A C 1
ATOM 1291 O O . THR A 1 179 ? -43.803 -9.707 74.196 1.00 90.88 179 THR A O 1
ATOM 1294 N N . ASN A 1 180 ? -42.505 -10.562 72.572 1.00 92.31 180 ASN A N 1
ATOM 1295 C CA . ASN A 1 180 ? -41.889 -11.592 73.410 1.00 92.31 180 ASN A CA 1
ATOM 1296 C C . ASN A 1 180 ? -40.645 -11.103 74.171 1.00 92.31 180 ASN A C 1
ATOM 1298 O O . ASN A 1 180 ? -40.071 -11.861 74.954 1.00 92.31 180 ASN A O 1
ATOM 1302 N N . ASN A 1 181 ? -40.213 -9.854 73.973 1.00 95.56 181 ASN A N 1
ATOM 1303 C CA . ASN A 1 181 ? -39.059 -9.309 74.671 1.00 95.56 181 ASN A CA 1
ATOM 1304 C C . ASN A 1 181 ? -39.396 -9.083 76.152 1.00 95.56 181 ASN A C 1
ATOM 1306 O O . ASN A 1 181 ? -40.233 -8.250 76.506 1.00 95.56 181 ASN A O 1
ATOM 1310 N N . THR A 1 182 ? -38.712 -9.807 77.036 1.00 94.56 182 THR A N 1
ATOM 1311 C CA . THR A 1 182 ? -38.953 -9.768 78.485 1.00 94.56 182 THR A CA 1
ATOM 1312 C C . THR A 1 182 ? -38.728 -8.382 79.091 1.00 94.56 182 THR A C 1
ATOM 1314 O O . THR A 1 182 ? -39.475 -7.990 79.988 1.00 94.56 182 THR A O 1
ATOM 1317 N N . THR A 1 183 ? -37.766 -7.609 78.577 1.00 94.88 183 THR A N 1
ATOM 1318 C CA . THR A 1 183 ? -37.511 -6.228 79.012 1.00 94.88 183 THR A CA 1
ATOM 1319 C C . THR A 1 183 ? -38.670 -5.309 78.640 1.00 94.88 183 THR A C 1
ATOM 1321 O O . THR A 1 183 ? -39.154 -4.564 79.493 1.00 94.88 183 THR A O 1
ATOM 1324 N N . VAL A 1 184 ? -39.149 -5.377 77.392 1.00 93.75 184 VAL A N 1
ATOM 1325 C CA . VAL A 1 184 ? -40.297 -4.578 76.924 1.00 93.75 184 VAL A CA 1
ATOM 1326 C C . VAL A 1 184 ? -41.543 -4.940 77.725 1.00 93.75 184 VAL A C 1
ATO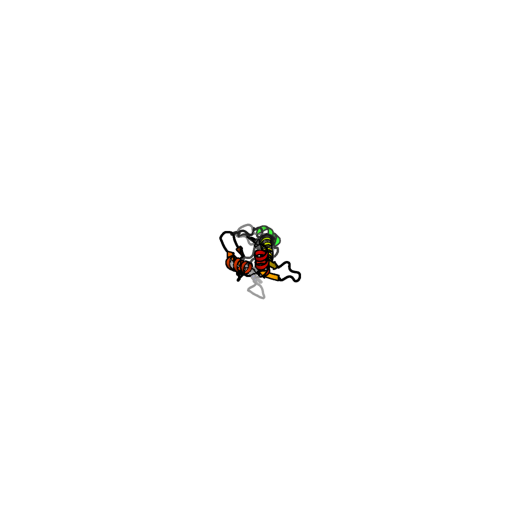M 1328 O O . VAL A 1 184 ? -42.178 -4.061 78.307 1.00 93.75 184 VAL A O 1
ATOM 1331 N N . LYS A 1 185 ? -41.844 -6.237 77.839 1.00 89.62 185 LYS A N 1
ATOM 1332 C CA . LYS A 1 185 ? -42.995 -6.731 78.596 1.00 89.62 185 LYS A CA 1
ATOM 1333 C C . LYS A 1 185 ? -42.941 -6.306 80.064 1.00 89.62 185 LYS A C 1
ATOM 1335 O O . LYS A 1 185 ? -43.930 -5.799 80.580 1.00 89.62 185 LYS A O 1
ATOM 1340 N N . GLY A 1 186 ? -41.793 -6.457 80.726 1.00 89.06 186 GLY A N 1
ATOM 1341 C CA . GLY A 1 186 ? -41.619 -6.058 82.124 1.00 89.06 186 GLY A CA 1
ATOM 1342 C C . GLY A 1 186 ? -41.835 -4.558 82.347 1.00 89.06 186 GLY A C 1
ATOM 1343 O O . GLY A 1 186 ? -42.478 -4.169 83.320 1.00 89.06 186 GLY A O 1
ATOM 1344 N N . LYS A 1 187 ? -41.367 -3.705 81.424 1.00 89.44 187 LYS A N 1
ATOM 1345 C CA . LYS A 1 187 ? -41.624 -2.257 81.471 1.00 89.44 187 LYS A CA 1
ATOM 1346 C C . LYS A 1 187 ? -43.102 -1.931 81.250 1.00 89.44 187 LYS A C 1
ATOM 1348 O O . LYS A 1 187 ? -43.663 -1.179 82.043 1.00 89.44 187 LYS A O 1
ATOM 1353 N N . MET A 1 188 ? -43.744 -2.542 80.252 1.00 86.31 188 MET A N 1
ATOM 1354 C CA . MET A 1 188 ? -45.185 -2.386 80.011 1.00 86.31 188 MET A CA 1
ATOM 1355 C C . MET A 1 188 ? -46.023 -2.841 81.213 1.00 86.31 188 MET A C 1
ATOM 1357 O O . MET A 1 188 ? -46.967 -2.156 81.599 1.00 86.31 188 MET A O 1
ATOM 1361 N N . ASP A 1 189 ? -45.660 -3.962 81.842 1.00 85.75 189 ASP A N 1
ATOM 1362 C CA . ASP A 1 189 ? -46.320 -4.463 83.049 1.00 85.75 189 ASP A CA 1
ATOM 1363 C C . ASP A 1 189 ? -46.105 -3.520 84.245 1.00 85.75 189 ASP A C 1
ATOM 1365 O O . ASP A 1 189 ? -47.042 -3.288 85.003 1.00 85.75 189 ASP A O 1
ATOM 1369 N N . SER A 1 190 ? -44.919 -2.912 84.388 1.00 84.38 190 SER A N 1
ATOM 1370 C CA . SER A 1 190 ? -44.640 -1.925 85.448 1.00 84.38 190 SER A CA 1
ATOM 1371 C C . SER A 1 190 ? -45.387 -0.594 85.281 1.00 84.38 190 SER A C 1
ATOM 1373 O O . SER A 1 190 ? -45.554 0.139 86.252 1.00 84.38 190 SER A O 1
ATOM 1375 N N . TRP A 1 191 ? -45.849 -0.281 84.065 1.00 81.25 191 TRP A N 1
ATOM 1376 C CA . TRP A 1 191 ? -46.669 0.898 83.764 1.00 81.25 191 TRP A CA 1
ATOM 1377 C C . TRP A 1 191 ? -48.165 0.669 83.930 1.00 81.25 191 TRP A C 1
ATOM 1379 O O . TRP A 1 191 ? -48.931 1.629 83.839 1.00 81.25 191 TRP A O 1
ATOM 1389 N N . LYS A 1 192 ? -48.604 -0.568 84.192 1.00 76.00 192 LYS A N 1
ATOM 1390 C CA . LYS A 1 192 ? -49.978 -0.804 84.633 1.00 76.00 192 LYS A CA 1
ATOM 1391 C C . LYS A 1 192 ? -50.156 -0.066 85.958 1.00 76.00 192 LYS A C 1
ATOM 1393 O O . LYS A 1 192 ? -49.718 -0.539 87.005 1.00 76.00 192 LYS A O 1
ATOM 1398 N N . LEU A 1 193 ? -50.759 1.123 85.897 1.00 66.94 193 LEU A N 1
ATOM 1399 C CA . LEU A 1 193 ? -51.197 1.865 87.070 1.00 66.94 193 LEU A CA 1
ATOM 1400 C C . LEU A 1 193 ? -52.003 0.896 87.934 1.00 66.94 193 LEU A C 1
ATOM 1402 O O . LEU A 1 193 ? -52.984 0.313 87.469 1.00 66.94 193 LEU A O 1
ATOM 1406 N N . LYS A 1 194 ? -51.576 0.704 89.184 1.00 62.59 194 LYS A N 1
ATOM 1407 C CA . LYS A 1 194 ? -52.419 0.081 90.202 1.00 62.59 194 LYS A CA 1
ATOM 1408 C C . LYS A 1 194 ? -53.638 0.992 90.340 1.00 62.59 194 LYS A C 1
ATOM 1410 O O . LYS A 1 194 ? -53.569 2.008 91.023 1.00 62.59 194 LYS A O 1
ATOM 1415 N N . ALA A 1 195 ? -54.729 0.670 89.652 1.00 60.34 195 ALA A N 1
ATOM 1416 C CA . ALA A 1 19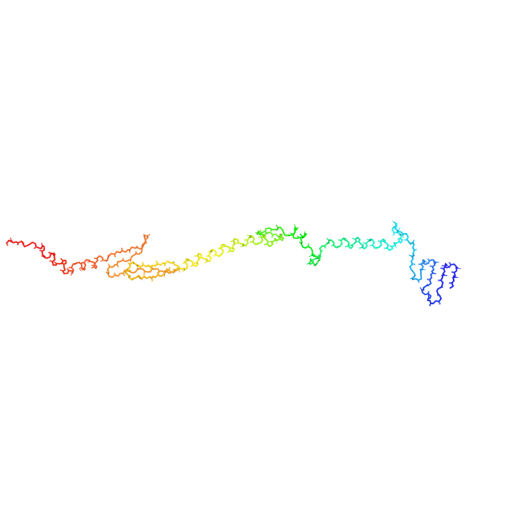5 ? -56.024 1.235 89.981 1.00 60.34 195 ALA A CA 1
ATOM 1417 C C . ALA A 1 195 ? -56.391 0.662 91.355 1.00 60.34 195 ALA A C 1
ATOM 1419 O O . ALA A 1 195 ? -56.892 -0.452 91.462 1.00 60.34 195 ALA A O 1
ATOM 1420 N N . THR A 1 196 ? -56.013 1.371 92.416 1.00 53.19 196 THR A N 1
ATOM 1421 C CA . THR A 1 196 ? -56.524 1.134 93.765 1.00 53.19 196 THR A CA 1
ATOM 1422 C C . THR A 1 196 ? -57.950 1.667 93.805 1.00 53.19 196 THR A C 1
ATOM 1424 O O . THR A 1 196 ? -58.151 2.861 94.025 1.00 53.19 196 THR A O 1
ATOM 1427 N N . GLY A 1 197 ? -58.902 0.785 93.505 1.00 50.62 197 GLY A N 1
ATOM 1428 C CA . GLY A 1 197 ? -60.308 0.894 93.886 1.00 50.62 197 GLY A CA 1
ATOM 1429 C C . GLY A 1 197 ? -60.612 -0.177 94.916 1.00 50.62 197 GLY A C 1
ATOM 1430 O O . GLY A 1 197 ? -60.139 -1.317 94.698 1.00 50.62 197 GLY A O 1
#

Radius of gyration: 56.04 Å; chains: 1; bounding box: 109×29×164 Å